Protein AF-A0A3S3TVR8-F1 (afdb_monomer_lite)

Organism: NCBI:txid2502784

Foldseek 3Di:
DPVVVVVVVVVVVVVVVVVVVVVVVVVVVVVVVVVVVVVVVVVVVDDDDPVRVVVVVVVVVVVVVVVVVVVVVVVVVVVVVVVVVVVVVVVVVVVVVVVVVVVVVVVVVVVVVVVVVVVVVVLVVLLVVLQVLLVVLCVQLVVCVVVVNLQSNLLSLLSSLLSLLSNLVSCVVVVNNVVSVVSVVVNLVSLVVNLVSAAADEYELVCVVVSVVSLVSSCVVVDPSSVVSVVSVVVRYDYDHDDPD

Sequence (245 aa):
MKLRFYPFILTAILAVINIFLLYRVINFDAKYEVLNSTLHKVLINKKLSPSEIEIQKIKEESYIRQQERDTTLILTVFALFAGFTAFLTFRSFSSKVEEHTAIIDKKYADHEAKNDEQHRRLSKLENDLNYEMYRLKEIEAEKAYIEERLEGYIFYSIYANYHIYTCVQYNKEQGNSKNAKNLVDSIKINLKLMNTKIDKVEINESYRNVIISQINGINEIGDHEIFQTFSEIYSKLEFKSEIQV

pLDDT: mean 81.91, std 15.52, range [36.75, 97.69]

Secondary structure (DSSP, 8-state):
--TTHHHHHHHHHHHHHHHHHHHHHHHHHHHHHHHHHHHHHHHTT-PPPHHHHHHHHHHHHHHHHHHHHHHHHHHHHHHHHHHHHHHHHHHHHHHHHHHHHHHHHHHHHHHHHHHHHHHHHHHHHHHHHHHHHHHHHHHHHHHHHHTT-HHHHHHHHHHHHHHHHHHHHHHHHTT-HHHHHHHHHHHHHHHHHHHHH-SSEEEEGGGHHHHHHHHHHHHTT--HHHHHHHHHHHHTEEEE-----

Structure (mmCIF, N/CA/C/O backbone):
data_AF-A0A3S3TVR8-F1
#
_entry.id   AF-A0A3S3TVR8-F1
#
loop_
_atom_site.group_PDB
_atom_site.id
_atom_site.type_symbol
_atom_site.label_atom_id
_atom_site.label_alt_id
_atom_site.label_comp_id
_atom_site.label_asym_id
_atom_site.label_entity_id
_atom_site.label_seq_id
_atom_site.pdbx_PDB_ins_code
_atom_site.Cartn_x
_atom_site.Cartn_y
_atom_site.Cartn_z
_atom_site.occupancy
_atom_site.B_iso_or_equiv
_atom_site.auth_seq_id
_atom_site.auth_comp_id
_atom_site.auth_asym_id
_atom_site.auth_atom_id
_atom_site.pdbx_PDB_model_num
ATOM 1 N N . MET A 1 1 ? 40.915 11.523 -27.716 1.00 45.44 1 MET A N 1
ATOM 2 C CA . MET A 1 1 ? 41.213 10.884 -29.022 1.00 45.44 1 MET A CA 1
ATOM 3 C C . MET A 1 1 ? 40.496 11.527 -30.231 1.00 45.44 1 MET A C 1
ATOM 5 O O . MET A 1 1 ? 40.636 11.018 -31.330 1.00 45.44 1 MET A O 1
ATOM 9 N N . LYS A 1 2 ? 39.778 12.660 -30.084 1.00 45.03 2 LYS A N 1
ATOM 10 C CA . LYS A 1 2 ? 39.030 13.311 -31.187 1.00 45.03 2 LYS A CA 1
ATOM 11 C C . LYS A 1 2 ? 39.826 14.379 -31.970 1.00 45.03 2 LYS A C 1
ATOM 13 O O . LYS A 1 2 ? 39.537 14.602 -33.137 1.00 45.03 2 LYS A O 1
ATOM 18 N N . LEU A 1 3 ? 40.875 14.976 -31.387 1.00 43.84 3 LEU A N 1
ATOM 19 C CA . LEU A 1 3 ? 41.683 16.016 -32.059 1.00 43.84 3 LEU A CA 1
ATOM 20 C C . LEU A 1 3 ? 42.760 15.493 -33.029 1.00 43.84 3 LEU A C 1
ATOM 22 O O . LEU A 1 3 ? 43.257 16.261 -33.842 1.00 43.84 3 LEU A O 1
ATOM 26 N N . ARG A 1 4 ? 43.132 14.207 -32.974 1.00 48.72 4 ARG A N 1
ATOM 27 C CA . ARG A 1 4 ? 44.206 13.645 -33.823 1.00 48.72 4 ARG A CA 1
ATOM 28 C C . ARG A 1 4 ? 43.720 13.112 -35.179 1.00 48.72 4 ARG A C 1
ATOM 30 O O . ARG A 1 4 ? 44.542 12.812 -36.033 1.00 48.72 4 ARG A O 1
ATOM 37 N N . PHE A 1 5 ? 42.405 13.014 -35.385 1.00 53.53 5 PHE A N 1
ATOM 38 C CA . PHE A 1 5 ? 41.818 12.468 -36.616 1.00 53.53 5 PHE A CA 1
ATOM 39 C C . PHE A 1 5 ? 41.752 13.503 -37.751 1.00 53.53 5 PHE A C 1
ATOM 41 O O . PHE A 1 5 ? 42.042 13.185 -38.900 1.00 53.53 5 PHE A O 1
ATOM 48 N N . TYR A 1 6 ? 41.452 14.760 -37.419 1.00 55.38 6 TYR A N 1
ATOM 49 C CA . TYR A 1 6 ? 41.432 15.874 -38.370 1.00 55.38 6 TYR A CA 1
ATOM 50 C C . TYR A 1 6 ? 42.772 16.131 -39.076 1.00 55.38 6 TYR A C 1
ATOM 52 O O . TYR A 1 6 ? 42.755 16.232 -40.303 1.00 55.38 6 TYR A O 1
ATOM 60 N N . PRO A 1 7 ? 43.929 16.193 -38.381 1.00 57.16 7 PRO A N 1
ATOM 61 C CA . PRO A 1 7 ? 45.201 16.384 -39.065 1.00 57.16 7 PRO A CA 1
ATOM 62 C C . PRO A 1 7 ? 45.529 15.205 -39.982 1.00 57.16 7 PRO A C 1
ATOM 64 O O . PRO A 1 7 ? 46.004 15.440 -41.078 1.00 57.16 7 PRO A O 1
ATOM 67 N N . PHE A 1 8 ? 45.191 13.964 -39.613 1.00 59.97 8 PHE A N 1
ATOM 68 C CA . PHE A 1 8 ? 45.457 12.796 -40.460 1.00 59.97 8 PHE A CA 1
ATOM 69 C C . PHE A 1 8 ? 44.645 12.817 -41.765 1.00 59.97 8 PHE A C 1
ATOM 71 O O . PHE A 1 8 ? 45.189 12.572 -42.840 1.00 59.97 8 PHE A O 1
ATOM 78 N N . ILE A 1 9 ? 43.357 13.177 -41.685 1.00 66.00 9 ILE A N 1
ATOM 79 C CA . ILE A 1 9 ? 42.504 13.354 -42.870 1.00 66.00 9 ILE A CA 1
ATOM 80 C C . ILE A 1 9 ? 43.021 14.514 -43.732 1.00 66.00 9 ILE A C 1
ATOM 82 O O . ILE A 1 9 ? 43.116 14.375 -44.948 1.00 66.00 9 ILE A O 1
ATOM 86 N N . LEU A 1 10 ? 43.417 15.632 -43.118 1.00 67.06 10 LEU A N 1
ATOM 87 C CA . LEU A 1 10 ? 43.973 16.779 -43.836 1.00 67.06 10 LEU A CA 1
ATOM 88 C C . LEU A 1 10 ? 45.300 16.435 -44.532 1.00 67.06 10 LEU A C 1
ATOM 90 O O . LEU A 1 10 ? 45.497 16.805 -45.685 1.00 67.06 10 LEU A O 1
ATOM 94 N N . THR A 1 11 ? 46.190 15.686 -43.874 1.00 69.62 11 THR A N 1
ATOM 95 C CA . THR A 1 11 ? 47.454 15.221 -44.464 1.00 69.62 11 THR A CA 1
ATOM 96 C C . THR A 1 11 ? 47.206 14.264 -45.627 1.00 69.62 11 THR A C 1
ATOM 98 O O . THR A 1 11 ? 47.865 14.386 -46.657 1.00 69.62 11 THR A O 1
ATOM 101 N N . ALA A 1 12 ? 46.226 13.363 -45.515 1.00 70.75 12 ALA A N 1
ATOM 102 C CA . ALA A 1 12 ? 45.840 12.478 -46.612 1.00 70.75 12 ALA A CA 1
ATOM 103 C C . ALA A 1 12 ? 45.272 13.260 -47.811 1.00 70.75 12 ALA A C 1
ATOM 105 O O . ALA A 1 12 ? 45.666 13.005 -48.947 1.00 70.75 12 ALA A O 1
ATOM 106 N N . ILE A 1 13 ? 44.419 14.264 -47.565 1.00 70.06 13 ILE A N 1
ATOM 107 C CA . ILE A 1 13 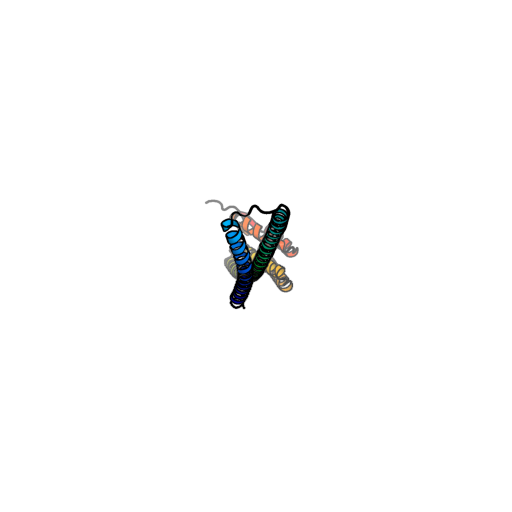? 43.893 15.156 -48.612 1.00 70.06 13 ILE A CA 1
ATOM 108 C C . ILE A 1 13 ? 45.038 15.908 -49.303 1.00 70.06 13 ILE A C 1
ATOM 110 O O . ILE A 1 13 ? 45.115 15.922 -50.530 1.00 70.06 13 ILE A O 1
ATOM 114 N N . LEU A 1 14 ? 45.964 16.486 -48.534 1.00 70.62 14 LEU A N 1
ATOM 115 C CA . LEU A 1 14 ? 47.119 17.202 -49.082 1.00 70.62 14 LEU A CA 1
ATOM 116 C C . LEU A 1 14 ? 48.048 16.280 -49.881 1.00 70.62 14 LEU A C 1
ATOM 118 O O . LEU A 1 14 ? 48.570 16.698 -50.912 1.00 70.62 14 LEU A O 1
ATOM 122 N N . ALA A 1 15 ? 48.241 15.030 -49.456 1.00 72.00 15 ALA A N 1
ATOM 123 C CA . ALA A 1 15 ? 49.040 14.055 -50.196 1.00 72.00 15 ALA A CA 1
ATOM 124 C C . ALA A 1 15 ? 48.400 13.705 -51.550 1.00 72.00 15 ALA A C 1
ATOM 126 O O . ALA A 1 15 ? 49.086 13.711 -52.570 1.00 72.00 15 ALA A O 1
ATOM 127 N N . VAL A 1 16 ? 47.082 13.481 -51.586 1.00 72.81 16 VAL A N 1
ATOM 128 C CA . VAL A 1 16 ? 46.346 13.193 -52.830 1.00 72.81 16 VAL A CA 1
ATOM 129 C C . VAL A 1 16 ? 46.363 14.396 -53.778 1.00 72.81 16 VAL A C 1
ATOM 131 O O . VAL A 1 16 ? 46.611 14.223 -54.971 1.00 72.81 16 VAL A O 1
ATOM 134 N N . ILE A 1 17 ? 46.183 15.618 -53.261 1.00 71.75 17 ILE A N 1
ATOM 135 C CA . ILE A 1 17 ? 46.291 16.849 -54.061 1.00 71.75 17 ILE A CA 1
ATOM 136 C C . ILE A 1 17 ? 47.702 16.998 -54.643 1.00 71.75 17 ILE A C 1
ATOM 138 O O . ILE A 1 17 ? 47.840 17.304 -55.824 1.00 71.75 17 ILE A O 1
ATOM 142 N N . ASN A 1 18 ? 48.752 16.745 -53.857 1.00 67.12 18 ASN A N 1
ATOM 143 C CA . ASN A 1 18 ? 50.132 16.842 -54.339 1.00 67.12 18 ASN A CA 1
ATOM 144 C C . ASN A 1 18 ? 50.457 15.794 -55.411 1.00 67.12 18 ASN A C 1
ATOM 146 O O . ASN A 1 18 ? 51.067 16.136 -56.421 1.00 67.12 18 ASN A O 1
ATOM 150 N N . ILE A 1 19 ? 50.010 14.545 -55.239 1.00 73.06 19 ILE A N 1
ATOM 151 C CA . ILE A 1 19 ? 50.163 13.493 -56.258 1.00 73.06 19 ILE A CA 1
ATOM 152 C C . ILE A 1 19 ? 49.427 13.889 -57.547 1.00 73.06 19 ILE A C 1
ATOM 154 O O . ILE A 1 19 ? 49.975 13.746 -58.641 1.00 73.06 19 ILE A O 1
ATOM 158 N N . PHE A 1 20 ? 48.219 14.447 -57.429 1.00 69.69 20 PHE A N 1
ATOM 159 C CA . PHE A 1 20 ? 47.447 14.934 -58.572 1.00 69.69 20 PHE A CA 1
ATOM 160 C C . PHE A 1 20 ? 48.138 16.101 -59.297 1.00 69.69 20 PHE A C 1
ATOM 162 O O . PHE A 1 20 ? 48.213 16.108 -60.526 1.00 69.69 20 PHE A O 1
ATOM 169 N N . LEU A 1 21 ? 48.682 17.071 -58.556 1.00 63.88 21 LEU A N 1
ATOM 170 C CA . LEU A 1 21 ? 49.424 18.198 -59.127 1.00 63.88 21 LEU A CA 1
ATOM 171 C C . LEU A 1 21 ? 50.705 17.735 -59.836 1.00 63.88 21 LEU A C 1
ATOM 173 O O . LEU A 1 21 ? 50.944 18.163 -60.963 1.00 63.88 21 LEU A O 1
ATOM 177 N N . LEU A 1 22 ? 51.474 16.819 -59.237 1.00 65.50 22 LEU A N 1
ATOM 178 C CA . LEU A 1 22 ? 52.661 16.212 -59.858 1.00 65.50 22 LEU A CA 1
ATOM 179 C C . LEU A 1 22 ? 52.316 15.495 -61.169 1.00 65.50 22 LEU A C 1
ATOM 181 O O . LEU A 1 22 ? 52.968 15.726 -62.186 1.00 65.50 22 LEU A O 1
ATOM 185 N N . TYR A 1 23 ? 51.252 14.687 -61.176 1.00 67.75 23 TYR A N 1
ATOM 186 C CA . TYR A 1 23 ? 50.778 14.015 -62.388 1.00 67.75 23 TYR A CA 1
ATOM 187 C C . TYR A 1 23 ? 50.356 15.011 -63.480 1.00 67.75 23 TYR A C 1
ATOM 189 O O . TYR A 1 23 ? 50.636 14.810 -64.665 1.00 67.75 23 TYR A O 1
ATOM 197 N N . ARG A 1 24 ? 49.709 16.118 -63.092 1.00 62.19 24 ARG A N 1
ATOM 198 C CA . ARG A 1 24 ? 49.280 17.164 -64.026 1.00 62.19 24 ARG A CA 1
ATOM 199 C C . ARG A 1 24 ? 50.463 17.909 -64.638 1.00 62.19 24 ARG A C 1
ATOM 201 O O . ARG A 1 24 ? 50.417 18.162 -65.836 1.00 62.19 24 ARG A O 1
ATOM 208 N N . VAL A 1 25 ? 51.490 18.235 -63.849 1.00 61.84 25 VAL A N 1
ATOM 209 C CA . VAL A 1 25 ? 52.704 18.929 -64.316 1.00 61.84 25 VAL A CA 1
ATOM 210 C C . VAL A 1 25 ? 53.462 18.072 -65.330 1.00 61.84 25 VAL A C 1
ATOM 212 O O . VAL A 1 25 ? 53.712 18.542 -66.435 1.00 61.84 25 VAL A O 1
ATOM 215 N N . ILE A 1 26 ? 53.701 16.790 -65.025 1.00 62.28 26 ILE A N 1
ATOM 216 C CA . ILE A 1 26 ? 54.399 15.860 -65.935 1.00 62.28 26 ILE A CA 1
ATOM 217 C C . ILE A 1 26 ? 53.666 15.737 -67.285 1.00 62.28 26 ILE A C 1
ATOM 219 O O . ILE A 1 26 ? 54.286 15.727 -68.345 1.00 62.28 26 ILE A O 1
ATOM 223 N N . ASN A 1 27 ? 52.331 15.694 -67.272 1.00 58.69 27 ASN A N 1
ATOM 224 C CA . ASN A 1 27 ? 51.536 15.651 -68.503 1.00 58.69 27 ASN A CA 1
ATOM 225 C C . ASN A 1 27 ? 51.420 17.009 -69.218 1.00 58.69 27 ASN A C 1
ATOM 227 O O . ASN A 1 27 ? 51.072 17.041 -70.401 1.00 58.69 27 ASN A O 1
ATOM 231 N N . PHE A 1 28 ? 51.654 18.130 -68.529 1.00 56.34 28 PHE A N 1
ATOM 232 C CA . PHE A 1 28 ? 51.593 19.462 -69.131 1.00 56.34 28 PHE A CA 1
ATOM 233 C C . PHE A 1 28 ? 52.810 19.721 -70.018 1.00 56.34 28 PHE A C 1
ATOM 235 O O . PHE A 1 28 ? 52.636 20.228 -71.123 1.00 56.34 28 PHE A O 1
ATOM 242 N N . ASP A 1 29 ? 53.998 19.286 -69.593 1.00 56.34 29 ASP A N 1
ATOM 243 C CA . ASP A 1 29 ? 55.224 19.375 -70.395 1.00 56.34 29 ASP A CA 1
ATOM 244 C C . ASP A 1 29 ? 55.091 18.577 -71.701 1.00 56.34 29 ASP A C 1
ATOM 246 O O . ASP A 1 29 ? 55.346 19.099 -72.788 1.00 56.34 29 ASP A O 1
ATOM 250 N N . ALA A 1 30 ? 54.539 17.361 -71.624 1.00 59.53 30 ALA A N 1
ATOM 251 C CA . ALA A 1 30 ? 54.244 16.547 -72.804 1.00 59.53 30 ALA A CA 1
ATOM 252 C C . ALA A 1 30 ? 53.219 17.213 -73.747 1.00 59.53 30 ALA A C 1
ATOM 254 O O . ALA A 1 30 ? 53.342 17.141 -74.971 1.00 59.53 30 ALA A O 1
ATOM 255 N N . LYS A 1 31 ? 52.199 17.895 -73.203 1.00 57.28 31 LYS A N 1
ATOM 256 C CA . LYS A 1 31 ? 51.226 18.657 -74.007 1.00 57.28 31 LYS A CA 1
ATOM 257 C C . LYS A 1 31 ? 51.847 19.907 -74.631 1.00 57.28 31 LYS A C 1
ATOM 259 O O . LYS A 1 31 ? 51.491 20.245 -75.760 1.00 57.28 31 LYS A O 1
ATOM 264 N N . TYR A 1 32 ? 52.768 20.568 -73.934 1.00 58.53 32 TYR A N 1
ATOM 265 C CA . TYR A 1 32 ? 53.464 21.753 -74.425 1.00 58.53 32 TYR A CA 1
ATOM 266 C C . TYR A 1 32 ? 54.386 21.413 -75.602 1.00 58.53 32 TYR A C 1
ATOM 268 O O . TYR A 1 32 ? 54.340 22.100 -76.619 1.00 58.53 32 TYR A O 1
ATOM 276 N N . GLU A 1 33 ? 55.138 20.310 -75.537 1.00 61.66 33 GLU A N 1
ATOM 277 C CA . GLU A 1 33 ? 55.944 19.827 -76.670 1.00 61.66 33 GLU A CA 1
ATOM 278 C C . GLU A 1 33 ? 55.089 19.504 -77.905 1.00 61.66 33 GLU A C 1
ATOM 280 O O . GLU A 1 33 ? 55.416 19.904 -79.028 1.00 61.66 33 GLU A O 1
ATOM 285 N N . VAL A 1 34 ? 53.948 18.832 -77.709 1.00 60.75 34 VAL A N 1
ATOM 286 C CA . VAL A 1 34 ? 53.016 18.508 -78.800 1.00 60.75 34 VAL A CA 1
ATOM 287 C C . VAL A 1 34 ? 52.430 19.778 -79.418 1.00 60.75 34 VAL A C 1
ATOM 289 O O . VAL A 1 34 ? 52.402 19.895 -80.650 1.00 60.75 34 VAL A O 1
ATOM 292 N N . LEU A 1 35 ? 52.017 20.745 -78.592 1.00 54.16 35 LEU A N 1
ATOM 293 C CA . LEU A 1 35 ? 51.474 22.023 -79.046 1.00 54.16 35 LEU A CA 1
ATOM 294 C C . LEU A 1 35 ? 52.529 22.837 -79.801 1.00 54.16 35 LEU A C 1
ATOM 296 O O . LEU A 1 35 ? 52.230 23.358 -80.871 1.00 54.16 35 LEU A O 1
ATOM 300 N N . ASN A 1 36 ? 53.769 22.876 -79.309 1.00 60.53 36 ASN A N 1
ATOM 301 C CA . ASN A 1 36 ? 54.868 23.590 -79.953 1.00 60.53 36 ASN A CA 1
ATOM 302 C C . ASN A 1 36 ? 55.206 22.970 -81.322 1.00 60.53 36 ASN A C 1
ATOM 304 O O . ASN A 1 36 ? 55.350 23.686 -82.311 1.00 60.53 36 ASN A O 1
ATOM 308 N N . SER A 1 37 ? 55.204 21.633 -81.435 1.00 56.19 37 SER A N 1
ATOM 309 C CA . SER A 1 37 ? 55.377 20.959 -82.734 1.00 56.19 37 SER A CA 1
ATOM 310 C C . SER A 1 37 ? 54.209 21.213 -83.700 1.00 56.19 37 SER A C 1
ATOM 312 O O . SER A 1 37 ? 54.408 21.308 -84.912 1.00 56.19 37 SER A O 1
ATOM 314 N N . THR A 1 38 ? 52.987 21.357 -83.176 1.00 57.50 38 THR A N 1
ATOM 315 C CA . THR A 1 38 ? 51.777 21.609 -83.973 1.00 57.50 38 THR A CA 1
ATOM 316 C C . THR A 1 38 ? 51.735 23.055 -84.460 1.00 57.50 38 THR A C 1
ATOM 318 O O . THR A 1 38 ? 51.478 23.292 -85.638 1.00 57.50 38 THR A O 1
ATOM 321 N N . LEU A 1 39 ? 52.086 24.016 -83.601 1.00 57.25 39 LEU A N 1
ATOM 322 C CA . LEU A 1 39 ? 52.247 25.426 -83.955 1.00 57.25 39 LEU A CA 1
ATOM 323 C C . LEU A 1 39 ? 53.302 25.589 -85.059 1.00 57.25 39 LEU A C 1
ATOM 325 O O . LEU A 1 39 ? 53.076 26.301 -86.036 1.00 57.25 39 LEU A O 1
ATOM 329 N N . HIS A 1 40 ? 54.412 24.850 -84.957 1.00 56.75 40 HIS A N 1
ATOM 330 C CA . HIS A 1 40 ? 55.466 24.859 -85.966 1.00 56.75 40 HIS A CA 1
ATOM 331 C C . HIS A 1 40 ? 54.991 24.305 -87.322 1.00 56.75 40 HIS A C 1
ATOM 333 O O . HIS A 1 40 ? 55.378 24.828 -88.363 1.00 56.75 40 HIS A O 1
ATOM 339 N N . LYS A 1 41 ? 54.104 23.299 -87.329 1.00 56.03 41 LYS A N 1
ATOM 340 C CA . LYS A 1 41 ? 53.490 22.745 -88.552 1.00 56.03 41 LYS A CA 1
ATOM 341 C C . LYS A 1 41 ? 52.440 23.670 -89.175 1.00 56.03 41 LYS A C 1
ATOM 343 O O . LYS A 1 41 ? 52.380 23.762 -90.400 1.00 56.03 41 LYS A O 1
ATOM 348 N N . VAL A 1 42 ? 51.652 24.371 -88.355 1.00 56.34 42 VAL A N 1
ATOM 349 C CA . VAL A 1 42 ? 50.661 25.363 -88.814 1.00 56.34 42 VAL A CA 1
ATOM 350 C C . VAL A 1 42 ? 51.355 26.582 -89.430 1.00 56.34 42 VAL A C 1
ATOM 352 O O . VAL A 1 42 ? 50.961 27.023 -90.506 1.00 56.34 42 VAL A O 1
ATOM 355 N N . LEU A 1 43 ? 52.447 27.062 -88.822 1.00 54.31 43 LEU A N 1
ATOM 356 C CA . LEU A 1 43 ? 53.267 28.165 -89.347 1.00 54.31 43 LEU A CA 1
ATOM 357 C C . LEU A 1 43 ? 53.881 27.878 -90.730 1.00 54.31 43 LEU A C 1
ATOM 359 O O . LEU A 1 43 ? 54.169 28.811 -91.472 1.00 54.31 43 LEU A O 1
ATOM 363 N N . ILE A 1 44 ? 54.063 26.604 -91.096 1.00 55.34 44 ILE A N 1
ATOM 364 C CA . ILE A 1 44 ? 54.678 26.183 -92.369 1.00 55.34 44 ILE A CA 1
ATOM 365 C C . ILE A 1 44 ? 53.612 25.891 -93.455 1.00 55.34 44 ILE A C 1
ATOM 367 O O . ILE A 1 44 ? 53.949 25.566 -94.590 1.00 55.34 44 ILE A O 1
ATOM 371 N N . ASN A 1 45 ? 52.315 26.035 -93.141 1.00 49.94 45 ASN A N 1
ATOM 372 C CA . ASN A 1 45 ? 51.174 25.805 -94.043 1.00 49.94 45 ASN A CA 1
ATOM 373 C C . ASN A 1 45 ? 51.273 24.493 -94.855 1.00 49.94 45 ASN A C 1
ATOM 375 O O . ASN A 1 45 ? 50.934 24.418 -96.039 1.00 49.94 45 ASN A O 1
ATOM 379 N N . LYS A 1 46 ? 51.790 23.438 -94.217 1.00 55.16 46 LYS A N 1
ATOM 380 C CA . LYS A 1 46 ? 51.994 22.135 -94.848 1.00 55.16 46 LYS A CA 1
ATOM 381 C C . LYS A 1 46 ? 50.677 21.359 -94.805 1.00 55.16 46 LYS A C 1
ATOM 383 O O . LYS A 1 46 ? 50.220 20.989 -93.725 1.00 55.16 46 LYS A O 1
ATOM 388 N N . LYS A 1 47 ? 50.063 21.096 -95.967 1.00 57.59 47 LYS A N 1
ATOM 389 C CA . LYS A 1 47 ? 48.940 20.147 -96.058 1.00 57.59 47 LYS A CA 1
ATOM 390 C C . LYS A 1 47 ? 49.422 18.785 -95.559 1.00 57.59 47 LYS A C 1
ATOM 392 O O . LYS A 1 47 ? 50.361 18.224 -96.120 1.00 57.59 47 LYS A O 1
ATOM 397 N N . LEU A 1 48 ? 48.789 18.299 -94.495 1.00 60.53 48 LEU A N 1
ATOM 398 C CA . LEU A 1 48 ? 49.078 16.995 -93.910 1.00 60.53 48 LEU A CA 1
ATOM 399 C C . LEU A 1 48 ? 48.753 15.905 -94.932 1.00 60.53 48 LEU A C 1
ATOM 401 O O . LEU A 1 48 ? 47.710 15.940 -95.590 1.00 60.53 48 LEU A O 1
ATOM 405 N N . SER A 1 49 ? 49.659 14.948 -95.072 1.00 63.22 49 SER A N 1
ATOM 406 C CA . SER A 1 49 ? 49.403 13.741 -95.850 1.00 63.22 49 SER A CA 1
ATOM 407 C C . SER A 1 49 ? 48.321 12.884 -95.166 1.00 63.22 49 SER A C 1
ATOM 409 O O . SER A 1 49 ? 48.142 12.975 -93.948 1.00 63.22 49 SER A O 1
ATOM 411 N N . PRO A 1 50 ? 47.589 12.030 -95.904 1.00 64.75 50 PRO A N 1
ATOM 412 C CA . PRO A 1 50 ? 46.549 11.172 -95.327 1.00 64.75 50 PRO A CA 1
ATOM 413 C C . PRO A 1 50 ? 47.019 10.320 -94.134 1.00 64.75 50 PRO A C 1
ATOM 415 O O . PRO A 1 50 ? 46.271 10.154 -93.174 1.00 64.75 50 PRO A O 1
ATOM 418 N N . SER A 1 51 ? 48.275 9.861 -94.143 1.00 67.19 51 SER A N 1
ATOM 419 C CA . SER A 1 51 ? 48.879 9.109 -93.034 1.00 67.19 51 SER A CA 1
ATOM 420 C C . SER A 1 51 ? 49.131 9.967 -91.788 1.00 67.19 51 SER A C 1
ATOM 422 O O . SER A 1 51 ? 49.010 9.484 -90.666 1.00 67.19 51 SER A O 1
ATOM 424 N N . GLU A 1 52 ? 49.433 11.258 -91.942 1.00 67.50 52 GLU A N 1
ATOM 425 C CA . GLU A 1 52 ? 49.587 12.180 -90.809 1.00 67.50 52 GLU A CA 1
ATOM 426 C C . GLU A 1 52 ? 48.239 12.531 -90.162 1.00 67.50 52 GLU A C 1
ATOM 428 O O . GLU A 1 52 ? 48.177 12.701 -88.943 1.00 67.50 52 GLU A O 1
ATOM 433 N N . ILE A 1 53 ? 47.162 12.588 -90.955 1.00 69.19 53 ILE A N 1
ATOM 434 C CA . ILE A 1 53 ? 45.785 12.767 -90.464 1.00 69.19 53 ILE A CA 1
ATOM 435 C C . ILE A 1 53 ? 45.348 11.540 -89.654 1.00 69.19 53 ILE A C 1
ATOM 437 O O . ILE A 1 53 ? 44.737 11.676 -88.596 1.00 69.19 53 ILE A O 1
ATOM 441 N N . GLU A 1 54 ? 45.689 10.338 -90.116 1.00 68.56 54 GLU A N 1
ATOM 442 C CA . GLU A 1 54 ? 45.398 9.089 -89.407 1.00 68.56 54 GLU A CA 1
ATOM 443 C C . GLU A 1 54 ? 46.155 8.996 -88.071 1.00 68.56 54 GLU A C 1
ATOM 445 O O . GLU A 1 54 ? 45.558 8.695 -87.037 1.00 68.56 54 GLU A O 1
ATOM 450 N N . ILE A 1 55 ? 47.437 9.377 -88.044 1.00 73.56 55 ILE A N 1
ATOM 451 C CA . ILE A 1 55 ? 48.227 9.456 -86.804 1.00 73.56 55 ILE A CA 1
ATOM 452 C C . ILE A 1 55 ? 47.648 10.495 -85.831 1.00 73.56 55 ILE A C 1
ATOM 454 O O . ILE A 1 55 ? 47.644 10.263 -84.620 1.00 73.56 55 ILE A O 1
ATOM 458 N N . GLN A 1 56 ? 47.163 11.640 -86.323 1.00 68.75 56 GLN A N 1
ATOM 459 C CA . GLN A 1 56 ? 46.497 12.632 -85.473 1.00 68.75 56 GLN A CA 1
ATOM 460 C C . GLN A 1 56 ? 45.199 12.094 -84.872 1.00 68.75 56 GLN A C 1
ATOM 462 O O . GLN A 1 56 ? 45.013 12.240 -83.667 1.00 68.75 56 GLN A O 1
ATOM 467 N N . LYS A 1 57 ? 44.364 11.400 -85.653 1.00 67.75 57 LYS A N 1
ATOM 468 C CA . LYS A 1 57 ? 43.142 10.759 -85.140 1.00 67.75 57 LYS A CA 1
ATOM 469 C C . LYS A 1 57 ? 43.442 9.733 -84.047 1.00 67.75 57 LYS A C 1
ATOM 471 O O . LYS A 1 57 ? 42.805 9.760 -83.001 1.00 67.75 57 LYS A O 1
ATOM 476 N N . ILE A 1 58 ? 44.464 8.894 -84.235 1.00 73.38 58 ILE A N 1
ATOM 477 C CA . ILE A 1 58 ? 44.895 7.919 -83.218 1.00 73.38 58 ILE A CA 1
ATOM 478 C C . ILE A 1 58 ? 45.356 8.629 -81.935 1.00 73.38 58 ILE A C 1
ATOM 480 O O . ILE A 1 58 ? 45.041 8.192 -80.826 1.00 73.38 58 ILE A O 1
ATOM 484 N N . LYS A 1 59 ? 46.084 9.748 -82.061 1.00 70.94 59 LYS A N 1
ATOM 485 C CA . LYS A 1 59 ? 46.501 10.550 -80.903 1.00 70.94 59 LYS A CA 1
ATOM 486 C C . LYS A 1 59 ? 45.308 11.189 -80.196 1.00 70.94 59 LYS A C 1
ATOM 488 O O . LYS A 1 59 ? 45.238 11.109 -78.974 1.00 70.94 59 LYS A O 1
ATOM 493 N N . GLU A 1 60 ? 44.366 11.772 -80.928 1.00 62.81 60 GLU A N 1
ATOM 494 C CA . GLU A 1 60 ? 43.142 12.350 -80.361 1.00 62.81 60 GLU A CA 1
ATOM 495 C C . GLU A 1 60 ? 42.301 11.298 -79.631 1.00 62.81 60 GLU A C 1
ATOM 497 O O . GLU A 1 60 ? 41.935 11.515 -78.477 1.00 62.81 60 GLU A O 1
ATOM 502 N N . GLU A 1 61 ? 42.097 10.120 -80.222 1.00 68.06 61 GLU A N 1
ATOM 503 C CA . GLU A 1 61 ? 41.425 9.000 -79.553 1.00 68.06 61 GLU A CA 1
ATOM 504 C C . GLU A 1 61 ? 42.164 8.557 -78.285 1.00 68.06 61 GLU A C 1
ATOM 506 O O . GLU A 1 61 ? 41.532 8.266 -77.267 1.00 68.06 61 GLU A O 1
ATOM 511 N N . SER A 1 62 ? 43.502 8.546 -78.302 1.00 69.38 62 SER A N 1
ATOM 512 C CA . SER A 1 62 ? 44.292 8.223 -77.109 1.00 69.38 62 SER A CA 1
ATOM 513 C C . SER A 1 62 ? 44.116 9.262 -75.994 1.00 69.38 62 SER A C 1
ATOM 515 O O . SER A 1 62 ? 43.976 8.888 -74.828 1.00 69.38 62 SER A O 1
ATOM 517 N N . TYR A 1 63 ? 44.039 10.553 -76.341 1.00 69.62 63 TYR A N 1
ATOM 518 C CA . TYR A 1 63 ? 43.799 11.628 -75.378 1.00 69.62 63 TYR A CA 1
ATOM 519 C C . TYR A 1 63 ? 42.383 11.582 -74.808 1.00 69.62 63 TYR A C 1
ATOM 521 O O . TYR A 1 63 ? 42.216 11.804 -73.609 1.00 69.62 63 TYR A O 1
ATOM 529 N N . ILE A 1 64 ? 41.381 11.269 -75.634 1.00 68.69 64 ILE A N 1
ATOM 530 C CA . ILE A 1 64 ? 39.990 11.110 -75.196 1.00 68.69 64 ILE A CA 1
ATOM 531 C C . ILE A 1 64 ? 39.888 9.942 -74.209 1.00 68.69 64 ILE A C 1
ATOM 533 O O . ILE A 1 64 ? 39.424 10.137 -73.088 1.00 68.69 64 ILE A O 1
ATOM 537 N N . ARG A 1 65 ? 40.433 8.766 -74.551 1.00 68.44 65 ARG A N 1
ATOM 538 C CA . ARG A 1 65 ? 40.438 7.600 -73.646 1.00 68.44 65 ARG A CA 1
ATOM 539 C C . ARG A 1 65 ? 41.191 7.866 -72.342 1.00 68.44 65 ARG A C 1
ATOM 541 O O . ARG A 1 65 ? 40.794 7.376 -71.286 1.00 68.44 65 ARG A O 1
ATOM 548 N N . GLN A 1 66 ? 42.279 8.637 -72.390 1.00 71.75 66 GLN A N 1
ATOM 549 C CA . GLN A 1 66 ? 43.006 9.027 -71.183 1.00 71.75 66 GLN A CA 1
ATOM 550 C C . GLN A 1 66 ? 42.171 9.969 -70.303 1.00 71.75 66 GLN A C 1
ATOM 552 O O . GLN A 1 66 ? 42.100 9.749 -69.097 1.00 71.75 66 GLN A O 1
ATOM 557 N N . GLN A 1 67 ? 41.499 10.967 -70.888 1.00 68.12 67 GLN A N 1
ATOM 558 C CA . GLN A 1 67 ? 40.606 11.862 -70.146 1.00 68.12 67 GLN A CA 1
ATOM 559 C C . GLN A 1 67 ? 39.434 11.105 -69.517 1.00 68.12 67 GLN A C 1
ATOM 561 O O . GLN A 1 67 ? 39.152 11.309 -68.340 1.00 68.12 67 GLN A O 1
ATOM 566 N N . GLU A 1 68 ? 38.804 10.184 -70.248 1.00 64.44 68 GLU A N 1
ATOM 567 C CA . GLU A 1 68 ? 37.735 9.330 -69.717 1.00 64.44 68 GLU A CA 1
ATOM 568 C C . GLU A 1 68 ? 38.209 8.503 -68.515 1.00 64.44 68 GLU A C 1
ATOM 570 O O . GLU A 1 68 ? 37.528 8.438 -67.485 1.00 64.44 68 GLU A O 1
ATOM 575 N N . ARG A 1 69 ? 39.407 7.908 -68.608 1.00 69.31 69 ARG A N 1
ATOM 576 C CA . ARG A 1 69 ? 40.003 7.129 -67.516 1.00 69.31 69 ARG A CA 1
ATOM 577 C C . ARG A 1 69 ? 40.314 7.997 -66.297 1.00 69.31 69 ARG A C 1
ATOM 579 O O . ARG A 1 69 ? 40.014 7.593 -65.174 1.00 69.31 69 ARG A O 1
ATOM 586 N N . ASP A 1 70 ? 40.873 9.184 -66.509 1.00 66.81 70 ASP A N 1
ATOM 587 C CA . ASP A 1 70 ? 41.236 10.108 -65.433 1.00 66.81 70 ASP A CA 1
ATOM 588 C C . ASP A 1 70 ? 39.984 10.672 -64.740 1.00 66.81 70 ASP A C 1
ATOM 590 O O . ASP A 1 70 ? 39.916 10.698 -63.510 1.00 66.81 70 ASP A O 1
ATOM 594 N N . THR A 1 71 ? 38.944 11.041 -65.495 1.00 66.56 71 THR A N 1
ATOM 595 C CA . THR A 1 71 ? 37.652 11.471 -64.937 1.00 66.56 71 THR A CA 1
ATOM 596 C C . THR A 1 71 ? 36.984 10.349 -64.144 1.00 66.56 71 THR A C 1
ATOM 598 O O . THR A 1 71 ? 36.503 10.590 -63.037 1.00 66.56 71 THR A O 1
ATOM 601 N N . THR A 1 72 ? 37.009 9.113 -64.651 1.00 67.81 72 THR A N 1
ATOM 602 C CA . THR A 1 72 ? 36.462 7.943 -63.943 1.00 67.81 72 THR A CA 1
ATOM 603 C C . THR A 1 72 ? 37.202 7.684 -62.630 1.00 67.81 72 THR A C 1
ATOM 605 O O . THR A 1 72 ? 36.570 7.436 -61.601 1.00 67.81 72 THR A O 1
ATOM 608 N N . LEU A 1 73 ? 38.534 7.791 -62.632 1.00 66.00 73 LEU A N 1
ATOM 609 C CA . LEU A 1 73 ? 39.357 7.639 -61.433 1.00 66.00 73 LEU A CA 1
ATOM 610 C C . LEU A 1 73 ? 39.036 8.720 -60.393 1.00 66.00 73 LEU A C 1
ATOM 612 O O . LEU A 1 73 ? 38.813 8.396 -59.228 1.00 66.00 73 LEU A O 1
ATOM 616 N N . ILE A 1 74 ? 38.958 9.986 -60.816 1.00 66.81 74 ILE A N 1
ATOM 617 C CA . ILE A 1 74 ? 38.604 11.115 -59.946 1.00 66.81 74 ILE A CA 1
ATOM 618 C C . ILE A 1 74 ? 37.231 10.875 -59.312 1.00 66.81 74 ILE A C 1
ATOM 620 O O . ILE A 1 74 ? 37.111 10.901 -58.088 1.00 66.81 74 ILE A O 1
ATOM 624 N N . LEU A 1 75 ? 36.210 10.582 -60.121 1.00 63.41 75 LEU A N 1
ATOM 625 C CA . LEU A 1 75 ? 34.851 10.349 -59.628 1.00 63.41 75 LEU A CA 1
ATOM 626 C C . LEU A 1 75 ? 34.787 9.166 -58.654 1.00 63.41 75 LEU A C 1
ATOM 628 O O . LEU A 1 75 ? 34.138 9.267 -57.615 1.00 63.41 75 LEU A O 1
ATOM 632 N N . THR A 1 76 ? 35.512 8.083 -58.938 1.00 69.06 76 THR A N 1
ATOM 633 C CA . THR A 1 76 ? 35.566 6.900 -58.067 1.00 69.06 76 THR A CA 1
ATOM 634 C C . THR A 1 76 ? 36.221 7.221 -56.721 1.00 69.06 76 THR A C 1
ATOM 636 O O . THR A 1 76 ? 35.686 6.860 -55.674 1.00 69.06 76 THR A O 1
ATOM 639 N N . VAL A 1 77 ? 37.346 7.943 -56.718 1.00 69.31 77 VAL A N 1
ATOM 640 C CA . VAL A 1 77 ? 38.048 8.328 -55.481 1.00 69.31 77 VAL A CA 1
ATOM 641 C C . VAL A 1 77 ? 37.206 9.293 -54.644 1.00 69.31 77 VAL A C 1
ATOM 643 O O . VAL A 1 77 ? 37.088 9.101 -53.433 1.00 69.31 77 VAL A O 1
ATOM 646 N N . PHE A 1 78 ? 36.570 10.290 -55.269 1.00 68.50 78 PHE A N 1
ATOM 647 C CA . PHE A 1 78 ? 35.670 11.207 -54.565 1.00 68.50 78 PHE A CA 1
ATOM 648 C C . PHE A 1 78 ? 34.456 10.481 -53.978 1.00 68.50 78 PHE A C 1
ATOM 650 O O . PHE A 1 78 ? 34.110 10.725 -52.822 1.00 68.50 78 PHE A O 1
ATOM 657 N N . ALA A 1 79 ? 33.843 9.558 -54.725 1.00 66.44 79 ALA A N 1
ATOM 658 C CA . ALA A 1 79 ? 32.713 8.768 -54.243 1.00 66.44 79 ALA A CA 1
ATOM 659 C C . ALA A 1 79 ? 33.100 7.872 -53.054 1.00 66.44 79 ALA A C 1
ATOM 661 O O . ALA A 1 79 ? 32.388 7.847 -52.049 1.00 66.44 79 ALA A O 1
ATOM 662 N N . LEU A 1 80 ? 34.253 7.194 -53.118 1.00 68.50 80 LEU A N 1
ATOM 663 C CA . LEU A 1 80 ? 34.769 6.383 -52.010 1.00 68.50 80 LEU A CA 1
ATOM 664 C C . LEU A 1 80 ? 35.058 7.233 -50.767 1.00 68.50 80 LEU A C 1
ATOM 666 O O . LEU A 1 80 ? 34.703 6.843 -49.654 1.00 68.50 80 LEU A O 1
ATOM 670 N N . PHE A 1 81 ? 35.656 8.414 -50.940 1.00 70.38 81 PHE A N 1
ATOM 671 C CA . PHE A 1 81 ? 35.949 9.318 -49.829 1.00 70.38 81 PHE A CA 1
ATOM 672 C C . PHE A 1 81 ? 34.673 9.896 -49.196 1.00 70.38 81 PHE A C 1
ATOM 674 O O . PHE A 1 81 ? 34.542 9.935 -47.968 1.00 70.38 81 PHE A O 1
ATOM 681 N N . ALA A 1 82 ? 33.698 10.296 -50.014 1.00 68.62 82 ALA A N 1
ATOM 682 C CA . ALA A 1 82 ? 32.394 10.753 -49.542 1.00 68.62 82 ALA A CA 1
ATOM 683 C C . ALA A 1 82 ? 31.646 9.635 -48.793 1.00 68.62 82 ALA A C 1
ATOM 685 O O . ALA A 1 82 ? 31.139 9.860 -47.695 1.00 68.62 82 ALA A O 1
ATOM 686 N N . GLY A 1 83 ? 31.655 8.407 -49.321 1.00 70.88 83 GLY A N 1
ATOM 687 C CA . GLY A 1 83 ? 31.068 7.242 -48.656 1.00 70.88 83 GLY A CA 1
ATOM 688 C C . GLY A 1 83 ? 31.737 6.923 -47.316 1.00 70.88 83 GLY A C 1
ATOM 689 O O . GLY A 1 83 ? 31.056 6.689 -46.318 1.00 70.88 83 GLY A O 1
ATOM 690 N N . PHE A 1 84 ? 33.070 6.980 -47.255 1.00 74.50 84 PHE A N 1
ATOM 691 C CA . PHE A 1 84 ? 33.822 6.721 -46.026 1.00 74.50 84 PHE A CA 1
ATOM 692 C C . PHE A 1 84 ? 33.583 7.787 -44.946 1.00 74.50 84 PHE A C 1
ATOM 694 O O . PHE A 1 84 ? 33.376 7.457 -43.777 1.00 74.50 84 PHE A O 1
ATOM 701 N N . THR A 1 85 ? 33.561 9.070 -45.320 1.00 70.50 85 THR A N 1
ATOM 702 C CA . THR A 1 85 ? 33.271 10.162 -44.374 1.00 70.50 85 THR A CA 1
ATOM 703 C C . THR A 1 85 ? 31.827 10.110 -43.872 1.00 70.50 85 THR A C 1
ATOM 705 O O . THR A 1 85 ? 31.599 10.281 -42.669 1.00 70.50 85 THR A O 1
ATOM 708 N N . ALA A 1 86 ? 30.863 9.786 -44.741 1.00 70.75 86 ALA A N 1
ATOM 709 C CA . ALA A 1 86 ? 29.477 9.541 -44.350 1.00 70.75 86 ALA A CA 1
ATOM 710 C C . ALA A 1 86 ? 29.365 8.366 -43.365 1.00 70.75 86 ALA A C 1
ATOM 712 O O . ALA A 1 86 ? 28.735 8.510 -42.317 1.00 70.75 86 ALA A O 1
ATOM 713 N N . PHE A 1 87 ? 30.044 7.245 -43.634 1.00 76.06 87 PHE A N 1
ATOM 714 C CA . PHE A 1 87 ? 30.060 6.078 -42.747 1.00 76.06 87 PHE A CA 1
ATOM 715 C C . PHE A 1 87 ? 30.618 6.403 -41.353 1.00 76.06 87 PHE A C 1
ATOM 717 O O . PHE A 1 87 ? 29.995 6.067 -40.344 1.00 76.06 87 PHE A O 1
ATOM 724 N N . LEU A 1 88 ? 31.761 7.094 -41.269 1.00 75.00 88 LEU A N 1
ATOM 725 C CA . LEU A 1 88 ? 32.344 7.492 -39.981 1.00 75.00 88 LEU A CA 1
ATOM 726 C C . LEU A 1 88 ? 31.437 8.454 -39.205 1.00 75.00 88 LEU A C 1
ATOM 728 O O . LEU A 1 88 ? 31.286 8.318 -37.989 1.00 75.00 88 LEU A O 1
AT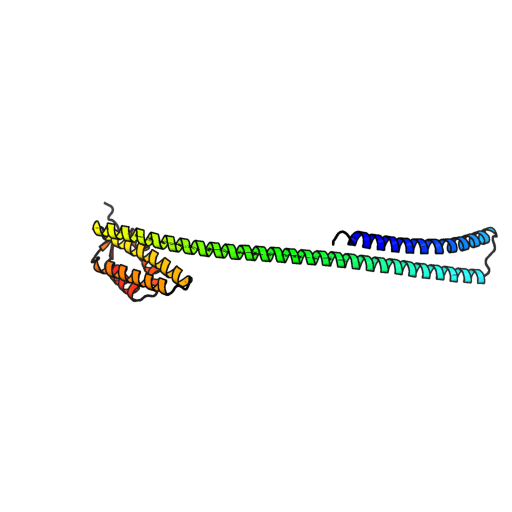OM 732 N N . THR A 1 89 ? 30.819 9.407 -39.905 1.00 75.81 89 THR A N 1
ATOM 733 C CA . THR A 1 89 ? 29.906 10.383 -39.296 1.00 75.81 89 THR A CA 1
ATOM 734 C C . THR A 1 89 ? 28.655 9.694 -38.761 1.00 75.81 89 THR A C 1
ATOM 736 O O . THR A 1 89 ? 28.290 9.905 -37.605 1.00 75.81 89 THR A O 1
ATOM 739 N N . PHE A 1 90 ? 28.048 8.808 -39.557 1.00 79.31 90 PHE A N 1
ATOM 740 C CA . PHE A 1 90 ? 26.878 8.033 -39.155 1.00 79.31 90 PHE A CA 1
ATOM 741 C C . PHE A 1 90 ? 27.187 7.119 -37.966 1.00 79.31 90 PHE A C 1
ATOM 743 O O . PHE A 1 90 ? 26.453 7.119 -36.982 1.00 79.31 90 PHE A O 1
ATOM 750 N N . ARG A 1 91 ? 28.326 6.414 -37.987 1.00 77.19 91 ARG A N 1
ATOM 751 C CA . ARG A 1 91 ? 28.761 5.576 -36.862 1.00 77.19 91 ARG A CA 1
ATOM 752 C C . ARG A 1 91 ? 28.972 6.391 -35.584 1.00 77.19 91 ARG A C 1
ATOM 754 O O . ARG A 1 91 ? 28.559 5.962 -34.509 1.00 77.19 91 ARG A O 1
ATOM 761 N N . SER A 1 92 ? 29.590 7.571 -35.682 1.00 77.75 92 SER A N 1
ATOM 762 C CA . SER A 1 92 ? 29.756 8.454 -34.521 1.00 77.75 92 SER A CA 1
ATOM 763 C C . SER A 1 92 ? 28.427 9.006 -34.010 1.00 77.75 92 SER A C 1
ATOM 765 O O . SER A 1 92 ? 28.322 9.273 -32.813 1.00 77.75 92 SER A O 1
ATOM 767 N N . PHE A 1 93 ? 27.453 9.236 -34.888 1.00 82.88 93 PHE A N 1
ATOM 768 C CA . PHE A 1 93 ? 26.117 9.661 -34.493 1.00 82.88 93 PHE A CA 1
ATOM 769 C C . PHE A 1 93 ? 25.371 8.524 -33.787 1.00 82.88 93 PHE A C 1
ATOM 771 O O . PHE A 1 93 ? 24.914 8.732 -32.668 1.00 82.88 93 PHE A O 1
ATOM 778 N N . SER A 1 94 ? 25.355 7.316 -34.363 1.00 85.56 94 SER A N 1
ATOM 779 C CA . SER A 1 94 ? 24.747 6.119 -33.755 1.00 85.56 94 SER A CA 1
ATOM 780 C C . SER A 1 94 ? 25.286 5.866 -32.349 1.00 85.56 94 SER A C 1
ATOM 782 O O . SER A 1 94 ? 24.517 5.762 -31.402 1.00 85.56 94 SER A O 1
AT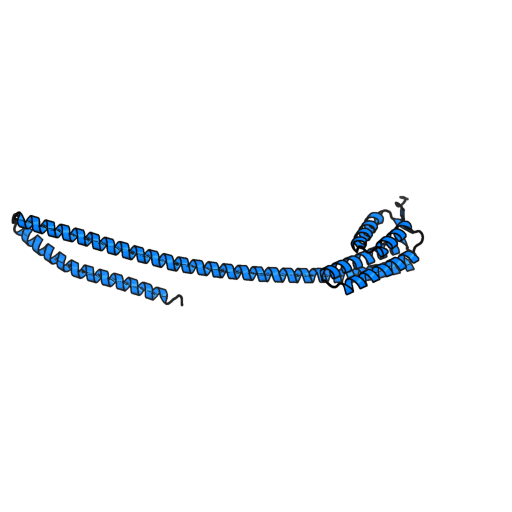OM 784 N N . SER A 1 95 ? 26.612 5.897 -32.182 1.00 85.19 95 SER A N 1
ATOM 785 C CA . SER A 1 95 ? 27.243 5.702 -30.872 1.00 85.19 95 SER A CA 1
ATOM 786 C C . SER A 1 95 ? 26.842 6.768 -29.842 1.00 85.19 95 SER A C 1
ATOM 788 O O . SER A 1 95 ? 26.704 6.447 -28.666 1.00 85.19 95 SER A O 1
ATOM 790 N N . LYS A 1 96 ? 26.634 8.027 -30.256 1.00 88.75 96 LYS A N 1
ATOM 791 C CA . LYS A 1 96 ? 26.138 9.081 -29.353 1.00 88.75 96 LYS A CA 1
ATOM 792 C C . LYS A 1 96 ? 24.675 8.875 -28.977 1.00 88.75 96 LYS A C 1
ATOM 794 O O . LYS A 1 96 ? 24.303 9.170 -27.847 1.00 88.75 96 LYS A O 1
ATOM 799 N N . VAL A 1 97 ? 23.854 8.414 -29.921 1.00 89.38 97 VAL A N 1
ATOM 800 C CA . VAL A 1 97 ? 22.447 8.092 -29.660 1.00 89.38 97 VAL A CA 1
ATOM 801 C C . VAL A 1 97 ? 22.364 6.952 -28.649 1.00 89.38 97 VAL A C 1
ATOM 803 O O . VAL A 1 97 ? 21.697 7.124 -27.639 1.00 89.38 97 VAL A O 1
ATOM 806 N N . GLU A 1 98 ? 23.109 5.864 -28.858 1.00 89.31 98 GLU A N 1
ATOM 807 C CA . GLU A 1 98 ? 23.194 4.729 -27.925 1.00 89.31 98 GLU A CA 1
ATOM 808 C C . GLU A 1 98 ? 23.669 5.151 -26.523 1.00 89.31 98 GLU A C 1
ATOM 810 O O . GLU A 1 98 ? 23.125 4.714 -25.508 1.00 89.31 98 GLU A O 1
ATOM 815 N N . GLU A 1 99 ? 24.662 6.043 -26.443 1.00 91.88 99 GLU A N 1
ATOM 816 C CA . GLU A 1 99 ? 25.121 6.605 -25.168 1.00 91.88 99 GLU A CA 1
ATOM 817 C C . GLU A 1 99 ? 24.010 7.413 -24.478 1.00 91.88 99 GLU A C 1
ATOM 819 O O . GLU A 1 99 ? 23.793 7.280 -23.274 1.00 91.88 99 GLU A O 1
ATOM 824 N N . HIS A 1 100 ? 23.281 8.247 -25.225 1.00 89.81 100 HIS A N 1
ATOM 825 C CA . HIS A 1 100 ? 22.192 9.053 -24.672 1.00 89.81 100 HIS A CA 1
ATOM 826 C C . HIS A 1 100 ? 20.990 8.211 -24.248 1.00 89.81 100 HIS A C 1
ATOM 828 O O . HIS A 1 100 ? 20.430 8.487 -23.188 1.00 89.81 100 HIS A O 1
ATOM 834 N N . THR A 1 101 ? 20.620 7.179 -25.008 1.00 91.19 101 THR A N 1
ATOM 835 C CA . THR A 1 101 ? 19.558 6.248 -24.605 1.00 91.19 101 THR A CA 1
ATOM 836 C C . THR A 1 101 ? 19.939 5.536 -23.314 1.00 91.19 101 THR A C 1
ATOM 838 O O . THR A 1 101 ? 19.164 5.574 -22.368 1.00 91.19 101 THR A O 1
ATOM 841 N N . ALA A 1 102 ? 21.175 5.038 -23.193 1.00 91.94 102 ALA A N 1
ATOM 842 C CA . ALA A 1 102 ? 21.638 4.399 -21.960 1.00 91.94 102 ALA A CA 1
ATOM 843 C C . ALA A 1 102 ? 21.610 5.348 -20.742 1.00 91.94 102 ALA A C 1
ATOM 845 O O . ALA A 1 102 ? 21.283 4.935 -19.629 1.00 91.94 102 ALA A O 1
ATOM 846 N N . ILE A 1 103 ? 21.932 6.634 -20.934 1.00 92.44 103 ILE A N 1
ATOM 847 C CA . ILE A 1 103 ? 21.829 7.649 -19.872 1.00 92.44 103 ILE A CA 1
ATOM 848 C C . ILE A 1 103 ? 20.367 7.892 -19.479 1.00 92.44 103 ILE A C 1
ATOM 850 O O . ILE A 1 103 ? 20.079 8.047 -18.291 1.00 92.44 103 ILE A O 1
ATOM 854 N N . ILE A 1 104 ? 19.458 7.964 -20.454 1.00 91.88 104 ILE A N 1
ATOM 855 C CA . ILE A 1 104 ? 18.024 8.157 -20.207 1.00 91.88 104 ILE A CA 1
ATOM 856 C C . ILE A 1 104 ? 17.452 6.951 -19.464 1.00 91.88 104 ILE A C 1
ATOM 858 O O . ILE A 1 104 ? 16.817 7.148 -18.432 1.00 91.88 104 ILE A O 1
ATOM 862 N N . ASP A 1 105 ? 17.744 5.733 -19.917 1.00 93.06 105 ASP A N 1
ATOM 863 C CA . ASP A 1 105 ? 17.275 4.493 -19.292 1.00 93.06 105 ASP A CA 1
ATOM 864 C C . ASP A 1 105 ? 17.757 4.391 -17.844 1.00 93.06 105 ASP A C 1
ATOM 866 O O . ASP A 1 105 ? 16.980 4.094 -16.936 1.00 93.06 105 ASP A O 1
ATOM 870 N N . LYS A 1 106 ? 19.027 4.737 -17.596 1.00 94.31 106 LYS A N 1
ATOM 871 C CA . LYS A 1 106 ? 19.567 4.791 -16.236 1.00 94.31 106 LYS A CA 1
ATOM 872 C C . LYS A 1 106 ? 18.831 5.813 -15.368 1.00 94.31 106 LYS A C 1
ATOM 874 O O . LYS A 1 106 ? 18.458 5.498 -14.244 1.00 94.31 106 LYS A O 1
ATOM 879 N N . LYS A 1 107 ? 18.609 7.031 -15.875 1.00 92.88 107 LYS A N 1
ATOM 880 C CA . LYS A 1 107 ? 17.865 8.062 -15.132 1.00 92.88 107 LYS A CA 1
ATOM 881 C C . LYS A 1 107 ? 16.436 7.621 -14.842 1.00 92.88 107 LYS A C 1
ATOM 883 O O . LYS A 1 107 ? 15.942 7.888 -13.754 1.00 92.88 107 LYS A O 1
ATOM 888 N N . TYR A 1 108 ? 15.782 6.975 -15.802 1.00 93.06 108 TYR A N 1
ATOM 889 C CA . TYR A 1 108 ? 14.434 6.453 -15.630 1.00 93.06 108 TYR A CA 1
ATOM 890 C C . TYR A 1 108 ? 14.389 5.413 -14.506 1.00 93.06 108 TYR A C 1
ATOM 892 O O . TYR A 1 108 ? 13.606 5.579 -13.576 1.00 93.06 108 TYR A O 1
ATOM 900 N N . ALA A 1 109 ? 15.298 4.434 -14.523 1.00 94.81 109 ALA A N 1
ATOM 901 C CA . ALA A 1 109 ? 15.405 3.429 -13.466 1.00 94.81 109 ALA A CA 1
ATOM 902 C C . ALA A 1 109 ? 15.695 4.049 -12.084 1.00 94.81 109 ALA A C 1
ATOM 904 O O . ALA A 1 109 ? 15.085 3.660 -11.089 1.00 94.81 109 ALA A O 1
ATOM 905 N N . ASP A 1 110 ? 16.576 5.055 -12.011 1.00 95.56 110 ASP A N 1
ATOM 906 C CA . ASP A 1 110 ? 16.858 5.779 -10.762 1.00 95.56 110 ASP A CA 1
ATOM 907 C C . ASP A 1 110 ? 15.605 6.519 -10.240 1.00 95.56 110 ASP A C 1
ATOM 909 O O . ASP A 1 110 ? 15.348 6.557 -9.033 1.00 95.56 110 ASP A O 1
ATOM 913 N N . HIS A 1 111 ? 14.807 7.110 -11.138 1.00 93.88 111 HIS A N 1
ATOM 914 C CA . HIS A 1 111 ? 13.553 7.782 -10.789 1.00 93.88 111 HIS A CA 1
ATOM 915 C C . HIS A 1 111 ? 12.466 6.802 -10.337 1.00 93.88 111 HIS A C 1
ATOM 917 O O . HIS A 1 111 ? 11.786 7.088 -9.353 1.00 93.88 111 HIS A O 1
ATOM 923 N N . GLU A 1 112 ? 12.323 5.667 -11.017 1.00 95.12 112 GLU A N 1
ATOM 924 C CA . GLU A 1 112 ? 11.390 4.596 -10.658 1.00 95.12 112 GLU A CA 1
ATOM 925 C C . GLU A 1 112 ? 11.716 4.038 -9.268 1.00 95.12 112 GLU A C 1
ATOM 927 O O . GLU A 1 112 ? 10.864 4.054 -8.381 1.00 95.12 112 GLU A O 1
ATOM 932 N N . ALA A 1 113 ? 12.984 3.698 -9.015 1.00 94.62 113 ALA A N 1
ATOM 933 C CA . ALA A 1 113 ? 13.431 3.212 -7.710 1.00 94.62 113 ALA A CA 1
ATOM 934 C C . ALA A 1 113 ? 13.177 4.229 -6.583 1.00 94.62 113 ALA A C 1
ATOM 936 O O . ALA A 1 113 ? 12.755 3.862 -5.483 1.00 94.62 113 ALA A O 1
ATOM 937 N N . LYS A 1 114 ? 13.403 5.523 -6.848 1.00 94.81 114 LYS A N 1
ATOM 938 C CA . LYS A 1 114 ? 13.119 6.590 -5.879 1.00 94.81 114 LYS A CA 1
ATOM 939 C C . LYS A 1 114 ? 11.620 6.754 -5.632 1.00 94.81 114 LYS A C 1
ATOM 941 O O . LYS A 1 114 ? 11.222 7.002 -4.494 1.00 94.81 114 LYS A O 1
ATOM 946 N N . ASN A 1 115 ? 10.799 6.635 -6.672 1.00 93.56 115 ASN A N 1
ATOM 947 C CA . ASN A 1 115 ? 9.349 6.709 -6.548 1.00 93.56 115 ASN A CA 1
ATOM 948 C C . ASN A 1 115 ? 8.812 5.542 -5.706 1.00 93.56 115 ASN A C 1
ATOM 950 O O . ASN A 1 115 ? 8.056 5.765 -4.762 1.00 93.56 115 ASN A O 1
ATOM 954 N N . ASP A 1 116 ? 9.285 4.324 -5.963 1.00 93.94 116 ASP A N 1
ATOM 955 C CA . ASP A 1 116 ? 8.947 3.135 -5.175 1.00 93.94 116 ASP A CA 1
ATOM 956 C C . ASP A 1 116 ? 9.355 3.284 -3.706 1.00 93.94 116 ASP A C 1
ATOM 958 O O . ASP A 1 116 ? 8.596 2.939 -2.796 1.00 93.94 116 ASP A O 1
ATOM 962 N N . GLU A 1 117 ? 10.544 3.837 -3.446 1.00 94.94 117 GLU A N 1
ATOM 963 C CA . GLU A 1 117 ? 10.992 4.135 -2.088 1.00 94.94 117 GLU A CA 1
ATOM 964 C C . GLU A 1 117 ? 10.064 5.146 -1.396 1.00 94.94 117 GLU A C 1
ATOM 966 O O . GLU A 1 117 ? 9.684 4.951 -0.237 1.00 94.94 117 GLU A O 1
ATOM 971 N N . GLN A 1 118 ? 9.677 6.219 -2.090 1.00 93.94 118 GLN A N 1
ATOM 972 C CA . GLN A 1 118 ? 8.770 7.230 -1.549 1.00 93.94 118 GLN A CA 1
ATOM 973 C C . GLN A 1 118 ? 7.377 6.664 -1.275 1.00 93.94 118 GLN A C 1
ATOM 975 O O . GLN A 1 118 ? 6.833 6.929 -0.203 1.00 93.94 118 GLN A O 1
ATOM 980 N N . HIS A 1 119 ? 6.832 5.842 -2.173 1.00 93.06 119 HIS A N 1
ATOM 981 C CA . HIS A 1 119 ? 5.559 5.161 -1.952 1.00 93.06 119 HIS A CA 1
ATOM 982 C C . HIS A 1 119 ? 5.613 4.240 -0.733 1.00 93.06 119 HIS A C 1
ATOM 984 O O . HIS A 1 119 ? 4.752 4.342 0.135 1.00 93.06 119 HIS A O 1
ATOM 990 N N . ARG A 1 120 ? 6.666 3.423 -0.584 1.00 91.62 120 ARG A N 1
ATOM 991 C CA . ARG A 1 120 ? 6.838 2.577 0.612 1.00 91.62 120 ARG A CA 1
ATOM 992 C C . ARG A 1 120 ? 6.913 3.397 1.899 1.00 91.62 120 ARG A C 1
ATOM 994 O O . ARG A 1 120 ? 6.321 3.016 2.907 1.00 91.62 120 ARG A O 1
ATOM 1001 N N . ARG A 1 121 ? 7.631 4.526 1.881 1.00 93.69 121 ARG A N 1
ATOM 1002 C CA . ARG A 1 121 ? 7.707 5.445 3.030 1.00 93.69 121 ARG A CA 1
ATOM 1003 C C . ARG A 1 121 ? 6.343 6.052 3.358 1.00 93.69 121 ARG A C 1
ATOM 1005 O O . ARG A 1 121 ? 6.008 6.136 4.536 1.00 93.69 121 ARG A O 1
ATOM 1012 N N . LEU A 1 122 ? 5.574 6.447 2.343 1.00 95.31 122 LEU A N 1
ATOM 1013 C CA . LEU A 1 122 ? 4.228 6.993 2.507 1.00 95.31 122 LEU A CA 1
ATOM 1014 C C . LEU A 1 122 ? 3.285 5.953 3.122 1.00 95.31 122 LEU A C 1
ATOM 1016 O O . LEU A 1 122 ? 2.672 6.245 4.140 1.00 95.31 122 LEU A O 1
ATOM 1020 N N . SER A 1 123 ? 3.238 4.733 2.576 1.00 94.38 123 SER A N 1
ATOM 1021 C CA . SER A 1 123 ? 2.391 3.654 3.103 1.00 94.38 123 SER A CA 1
ATOM 1022 C C . SER A 1 123 ? 2.743 3.303 4.549 1.00 94.38 123 SER A C 1
ATOM 1024 O O . SER A 1 123 ? 1.856 3.073 5.367 1.00 94.38 123 SER A O 1
ATOM 1026 N N . LYS A 1 124 ? 4.036 3.316 4.903 1.00 95.50 124 LYS A N 1
ATOM 1027 C CA . LYS A 1 124 ? 4.458 3.132 6.295 1.00 95.50 124 LYS A CA 1
ATOM 1028 C C . LYS A 1 124 ? 3.961 4.266 7.195 1.00 95.50 124 LYS A C 1
ATOM 1030 O O . LYS A 1 124 ? 3.429 3.990 8.263 1.00 95.50 124 LYS A O 1
ATOM 1035 N N . LEU A 1 125 ? 4.127 5.520 6.773 1.00 97.12 125 LEU A N 1
ATOM 1036 C CA . LEU A 1 125 ? 3.677 6.681 7.543 1.00 97.12 125 LEU A CA 1
ATOM 1037 C C . LEU A 1 125 ? 2.152 6.691 7.714 1.00 97.12 125 LEU A C 1
ATOM 1039 O O . LEU A 1 125 ? 1.659 7.032 8.783 1.00 97.12 125 LEU A O 1
ATOM 1043 N N . GLU A 1 126 ? 1.413 6.293 6.682 1.00 96.25 126 GLU A N 1
ATOM 1044 C CA . GLU A 1 126 ? -0.038 6.128 6.733 1.00 96.25 126 GLU A CA 1
ATOM 1045 C C . GLU A 1 126 ? -0.442 5.029 7.723 1.00 96.25 126 GLU A C 1
ATOM 1047 O O . GLU A 1 126 ? -1.343 5.234 8.533 1.00 96.25 126 GLU A O 1
ATOM 1052 N N . ASN A 1 127 ? 0.255 3.889 7.735 1.00 96.88 127 ASN A N 1
ATOM 1053 C CA . ASN A 1 127 ? 0.047 2.854 8.748 1.00 96.88 127 ASN A CA 1
ATOM 1054 C C . ASN A 1 127 ? 0.358 3.363 10.170 1.00 96.88 127 ASN A C 1
ATOM 1056 O O . ASN A 1 127 ? -0.410 3.102 11.094 1.00 96.88 127 ASN A O 1
ATOM 1060 N N . ASP A 1 128 ? 1.452 4.105 10.355 1.00 96.75 128 ASP A N 1
ATOM 1061 C CA . ASP A 1 128 ? 1.818 4.684 11.655 1.00 96.75 128 ASP A CA 1
ATOM 1062 C C . ASP A 1 128 ? 0.757 5.701 12.126 1.00 96.75 128 ASP A C 1
ATOM 1064 O O . ASP A 1 128 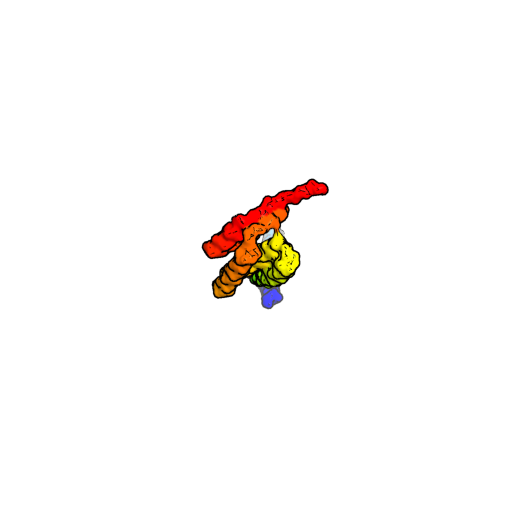? 0.347 5.684 13.288 1.00 96.75 128 ASP A O 1
ATOM 1068 N N . LEU A 1 129 ? 0.238 6.531 11.214 1.00 97.69 129 LEU A N 1
ATOM 1069 C CA . LEU A 1 129 ? -0.867 7.453 11.486 1.00 97.69 129 LEU A CA 1
ATOM 1070 C C . LEU A 1 129 ? -2.143 6.702 11.873 1.00 97.69 129 LEU A C 1
ATOM 1072 O O . LEU A 1 129 ? -2.793 7.075 12.846 1.00 97.69 129 LEU A O 1
ATOM 1076 N N . ASN A 1 130 ? -2.502 5.644 11.145 1.00 97.62 130 ASN A N 1
ATOM 1077 C CA . ASN A 1 130 ? -3.663 4.822 11.476 1.00 97.62 130 ASN A CA 1
ATOM 1078 C C . ASN A 1 130 ? -3.521 4.187 12.866 1.00 97.62 130 ASN A C 1
ATOM 1080 O O . ASN A 1 130 ? -4.484 4.159 13.629 1.00 97.62 130 ASN A O 1
ATOM 1084 N N . TYR A 1 131 ? -2.320 3.754 13.248 1.00 95.88 131 TYR A N 1
ATOM 1085 C CA . TYR A 1 131 ? -2.077 3.232 14.589 1.00 95.88 131 TYR A CA 1
ATOM 1086 C C . TYR A 1 131 ? -2.275 4.294 15.684 1.00 95.88 131 TYR A C 1
ATOM 1088 O O . TYR A 1 131 ? -2.918 4.024 16.698 1.00 95.88 131 TYR A O 1
ATOM 1096 N N . GLU A 1 132 ? -1.788 5.520 15.480 1.00 96.75 132 GLU A N 1
ATOM 1097 C CA . GLU A 1 132 ? -2.007 6.621 16.430 1.00 96.75 132 GLU A CA 1
ATOM 1098 C C . GLU A 1 132 ? -3.474 7.080 16.469 1.00 96.75 132 GLU A C 1
ATOM 1100 O O . GLU A 1 132 ? -4.007 7.358 17.545 1.00 96.75 132 GLU A O 1
ATOM 1105 N N . MET A 1 133 ? -4.166 7.078 15.326 1.00 97.38 133 MET A N 1
ATOM 1106 C CA . MET A 1 133 ? -5.605 7.348 15.261 1.00 97.38 133 MET A CA 1
ATOM 1107 C C . MET A 1 133 ? -6.414 6.303 16.030 1.00 97.38 133 MET A C 1
ATOM 1109 O O . MET A 1 133 ? -7.326 6.674 16.767 1.00 97.38 133 MET A O 1
ATOM 1113 N N . TYR A 1 134 ? -6.058 5.018 15.926 1.00 96.31 134 TYR A N 1
ATOM 1114 C CA . TYR A 1 134 ? -6.645 3.964 16.755 1.00 96.31 134 TYR A CA 1
ATOM 1115 C C . TYR A 1 134 ? -6.520 4.302 18.247 1.00 96.31 134 TYR A C 1
ATOM 1117 O O . TYR A 1 134 ? -7.532 4.340 18.946 1.00 96.31 134 TYR A O 1
ATOM 1125 N N . ARG A 1 135 ? -5.309 4.623 18.721 1.00 95.88 135 ARG A N 1
ATOM 1126 C CA . ARG A 1 135 ? -5.060 4.945 20.137 1.00 95.88 135 ARG A CA 1
ATOM 1127 C C . ARG A 1 135 ? -5.855 6.163 20.600 1.00 95.88 135 ARG A C 1
ATOM 1129 O O . ARG A 1 135 ? -6.430 6.149 21.684 1.00 95.88 135 ARG A O 1
ATOM 1136 N N . LEU A 1 136 ? -5.921 7.209 19.775 1.00 97.69 136 LEU A N 1
ATOM 1137 C CA . LEU A 1 136 ? -6.718 8.399 20.069 1.00 97.69 136 LEU A CA 1
ATOM 1138 C C . LEU A 1 136 ? -8.207 8.051 20.208 1.00 97.69 136 LEU A C 1
ATOM 1140 O O . LEU A 1 136 ? -8.852 8.469 21.168 1.00 97.69 136 LEU A O 1
ATOM 1144 N N . LYS A 1 137 ? -8.756 7.278 19.264 1.00 96.62 137 LYS A N 1
ATOM 1145 C CA . LYS A 1 137 ? -10.176 6.903 19.272 1.00 96.62 137 LYS A CA 1
ATOM 1146 C C . LYS A 1 137 ? -10.525 5.919 20.380 1.00 96.62 137 LYS A C 1
ATOM 1148 O O . LYS A 1 137 ? -11.618 6.003 20.923 1.00 96.62 137 LYS A O 1
ATOM 1153 N N . GLU A 1 138 ? -9.598 5.062 20.783 1.00 95.31 138 GLU A N 1
ATOM 1154 C CA . GLU A 1 138 ? -9.756 4.220 21.969 1.00 95.31 138 GLU A CA 1
ATOM 1155 C C . GLU A 1 138 ? -9.871 5.063 23.251 1.00 95.31 138 GLU A C 1
ATOM 1157 O O . GLU A 1 138 ? -10.781 4.837 24.047 1.00 95.31 138 GLU A O 1
ATOM 1162 N N . ILE A 1 139 ? -9.037 6.099 23.405 1.00 96.94 139 ILE A N 1
ATOM 1163 C CA . ILE A 1 139 ? -9.127 7.046 24.532 1.00 96.94 139 ILE A CA 1
ATOM 1164 C C . ILE A 1 139 ? -10.458 7.812 24.506 1.00 96.94 139 ILE A C 1
ATOM 1166 O O . ILE A 1 139 ? -11.106 7.975 25.540 1.00 96.94 139 ILE A O 1
ATOM 1170 N N . GLU A 1 140 ? 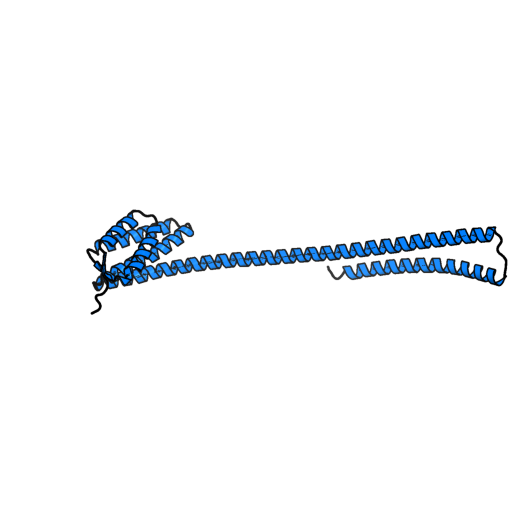-10.888 8.290 23.335 1.00 97.19 140 GLU A N 1
ATOM 1171 C CA . GLU A 1 140 ? -12.181 8.972 23.189 1.00 97.19 140 GLU A CA 1
ATOM 1172 C C . GLU A 1 140 ? -13.361 8.044 23.509 1.00 97.19 140 GLU A C 1
ATOM 1174 O O . GLU A 1 140 ? -14.325 8.478 24.144 1.00 97.19 140 GLU A O 1
ATOM 1179 N N . ALA A 1 141 ? -13.273 6.768 23.121 1.00 95.75 141 ALA A N 1
ATOM 1180 C CA . ALA A 1 141 ? -14.262 5.755 23.459 1.00 95.75 141 ALA A CA 1
ATOM 1181 C C . ALA A 1 141 ? -14.316 5.530 24.976 1.00 95.75 141 ALA A C 1
ATOM 1183 O O . ALA A 1 141 ? -15.391 5.609 25.567 1.00 95.75 141 ALA A O 1
ATOM 1184 N N . GLU A 1 142 ? -13.173 5.306 25.625 1.00 95.31 142 GLU A N 1
ATOM 1185 C CA . GLU A 1 142 ? -13.108 5.113 27.076 1.00 95.31 142 GLU A CA 1
ATOM 1186 C C . GLU A 1 142 ? -13.666 6.323 27.833 1.00 95.31 142 GLU A C 1
ATOM 1188 O O . GLU A 1 142 ? -14.484 6.165 28.741 1.00 95.31 142 GLU A O 1
ATOM 1193 N N . LYS A 1 143 ? -13.313 7.538 27.405 1.00 97.38 143 LYS A N 1
ATOM 1194 C CA . LYS A 1 143 ? -13.862 8.770 27.972 1.00 97.38 143 LYS A CA 1
ATOM 1195 C C . LYS A 1 143 ? -15.382 8.850 27.804 1.00 97.38 143 LYS A C 1
ATOM 1197 O O . LYS A 1 143 ? -16.076 9.158 28.767 1.00 97.38 143 LYS A O 1
ATOM 1202 N N . ALA A 1 144 ? -15.906 8.550 26.615 1.00 95.00 144 ALA A N 1
ATOM 1203 C CA . ALA A 1 144 ? -17.349 8.543 26.373 1.00 95.00 144 ALA A CA 1
ATOM 1204 C C . ALA A 1 144 ? -18.074 7.493 27.230 1.00 95.00 144 ALA A C 1
ATOM 1206 O O . ALA A 1 144 ? -19.170 7.760 27.714 1.00 95.00 144 ALA A O 1
ATOM 1207 N N . TYR A 1 145 ? -17.451 6.336 27.466 1.00 94.31 145 TYR A N 1
ATOM 1208 C CA . TYR A 1 145 ? -17.986 5.305 28.354 1.00 94.31 145 TYR A CA 1
ATOM 1209 C C . TYR A 1 145 ? -18.046 5.772 29.817 1.00 94.31 145 TYR A C 1
ATOM 1211 O O . TYR A 1 145 ? -19.075 5.599 30.462 1.00 94.31 145 TYR A O 1
ATOM 1219 N N . ILE A 1 146 ? -16.981 6.404 30.326 1.00 95.25 146 ILE A N 1
ATOM 1220 C CA . ILE A 1 146 ? -16.936 6.968 31.690 1.00 95.25 146 ILE A CA 1
ATOM 1221 C C . ILE A 1 146 ? -17.981 8.078 31.873 1.00 95.25 146 ILE A C 1
ATOM 1223 O O . ILE A 1 146 ? -18.570 8.203 32.941 1.00 95.25 146 ILE A O 1
ATOM 1227 N N . GLU A 1 147 ? -18.224 8.874 30.832 1.00 95.75 147 GLU A N 1
ATOM 1228 C CA . GLU A 1 147 ? -19.246 9.929 30.810 1.00 95.75 147 GLU A CA 1
ATOM 1229 C C . GLU A 1 147 ? -20.673 9.396 30.568 1.00 95.75 147 GLU A C 1
ATOM 1231 O O . GLU A 1 147 ? -21.582 10.191 30.345 1.00 95.75 147 GLU A O 1
ATOM 1236 N N . GLU A 1 148 ? -20.874 8.072 30.557 1.00 91.81 148 GLU A N 1
ATOM 1237 C CA . GLU A 1 148 ? -22.159 7.404 30.287 1.00 91.81 148 GLU A CA 1
ATOM 1238 C C . GLU A 1 148 ? -22.772 7.754 28.910 1.00 91.81 148 GLU A C 1
ATOM 1240 O O . GLU A 1 148 ? -23.954 7.532 28.644 1.00 91.81 148 GLU A O 1
ATOM 1245 N N . ARG A 1 149 ? -21.956 8.250 27.969 1.00 92.00 149 ARG A N 1
ATOM 1246 C CA . ARG A 1 149 ? -22.346 8.566 26.586 1.00 92.00 149 ARG A CA 1
ATOM 1247 C C . ARG A 1 149 ? -22.138 7.353 25.680 1.00 92.00 149 ARG A C 1
ATOM 1249 O O . ARG A 1 149 ? -21.198 7.307 24.881 1.00 92.00 149 ARG A O 1
ATOM 1256 N N . LEU A 1 150 ? -23.037 6.373 25.790 1.00 90.44 150 LEU A N 1
ATOM 1257 C CA . LEU A 1 150 ? -22.943 5.092 25.071 1.00 90.44 150 LEU A CA 1
ATOM 1258 C C . LEU A 1 150 ? -22.898 5.235 23.542 1.00 90.44 150 LEU A C 1
ATOM 1260 O O . LEU A 1 150 ? -22.164 4.499 22.888 1.00 90.44 150 LEU A O 1
ATOM 1264 N N . GLU A 1 151 ? -23.618 6.200 22.971 1.00 90.88 151 GLU A N 1
ATOM 1265 C CA . GLU A 1 151 ? -23.547 6.500 21.535 1.00 90.88 151 GLU A CA 1
ATOM 1266 C C . GLU A 1 151 ? -22.113 6.851 21.104 1.00 90.88 151 GLU A C 1
ATOM 1268 O O . GLU A 1 151 ? -21.570 6.262 20.166 1.00 90.88 151 GLU A O 1
ATOM 1273 N N . GLY A 1 152 ? -21.471 7.770 21.834 1.00 92.00 152 GLY A N 1
ATOM 1274 C CA . GLY A 1 152 ? -20.086 8.164 21.585 1.00 92.00 152 GLY A CA 1
ATOM 1275 C C . GLY A 1 152 ? -19.119 7.000 21.787 1.00 92.00 152 GLY A C 1
ATOM 1276 O O . GLY A 1 152 ? -18.215 6.809 20.977 1.00 92.00 152 GLY A O 1
ATOM 1277 N N . TYR A 1 153 ? -19.341 6.179 22.819 1.00 94.62 153 TYR A N 1
ATOM 1278 C CA . TYR A 1 153 ? -18.543 4.977 23.055 1.00 94.62 153 TYR A CA 1
ATOM 1279 C C . TYR A 1 153 ? -18.578 4.026 21.851 1.00 94.62 153 TYR A C 1
ATOM 1281 O O . TYR A 1 153 ? -17.523 3.585 21.391 1.00 94.62 153 TYR A O 1
ATOM 1289 N N . ILE A 1 154 ? -19.768 3.746 21.312 1.00 93.31 154 ILE A N 1
ATOM 1290 C CA . ILE A 1 154 ? -19.947 2.867 20.151 1.00 93.31 154 ILE A CA 1
ATOM 1291 C C . ILE A 1 154 ? -19.278 3.462 18.916 1.00 93.31 154 ILE A C 1
ATOM 1293 O O . ILE A 1 154 ? -18.485 2.780 18.266 1.00 93.31 154 ILE A O 1
ATOM 1297 N N . PHE A 1 155 ? -19.554 4.734 18.617 1.00 93.06 155 PHE A N 1
ATOM 1298 C CA . PHE A 1 155 ? -18.998 5.408 17.448 1.00 93.06 155 PHE A CA 1
ATOM 1299 C C . PHE A 1 155 ? -17.464 5.390 17.461 1.00 93.06 155 PHE A C 1
ATOM 1301 O O . PHE A 1 155 ? -16.839 4.918 16.510 1.00 93.06 155 PHE A O 1
ATOM 1308 N N . TYR A 1 156 ? -16.843 5.829 18.560 1.00 95.56 156 TYR A N 1
ATOM 1309 C CA . TYR A 1 156 ? -15.386 5.863 18.664 1.00 95.56 156 TYR A CA 1
ATOM 1310 C C . TYR A 1 156 ? -14.763 4.464 18.702 1.00 95.56 156 TYR A C 1
ATOM 1312 O O . TYR A 1 156 ? -13.711 4.269 18.099 1.00 95.56 156 TYR A O 1
ATOM 1320 N N . SER A 1 157 ? -15.417 3.471 19.316 1.00 95.50 157 SER A N 1
ATOM 1321 C CA . SER A 1 157 ? -14.924 2.084 19.331 1.00 95.50 157 SER A CA 1
ATOM 1322 C C . SER A 1 157 ? -14.904 1.463 17.936 1.00 95.50 157 SER A C 1
ATOM 1324 O O . SER A 1 157 ? -13.916 0.838 17.547 1.00 95.50 157 SER A O 1
ATOM 1326 N N . ILE A 1 158 ? -15.971 1.635 17.151 1.00 95.38 158 ILE A N 1
ATOM 1327 C CA . ILE A 1 158 ? -16.015 1.138 15.768 1.00 95.38 158 ILE A CA 1
ATOM 1328 C C . ILE A 1 158 ? -14.963 1.865 14.928 1.00 95.38 158 ILE A C 1
ATOM 1330 O O . ILE A 1 158 ? -14.225 1.226 14.176 1.00 95.38 158 ILE A O 1
ATOM 1334 N N . TYR A 1 159 ? -14.819 3.175 15.125 1.00 95.25 159 TYR A N 1
ATOM 1335 C CA . TYR A 1 159 ? -13.834 3.962 14.397 1.00 95.25 159 TYR A CA 1
ATOM 1336 C C . TYR A 1 159 ? -12.388 3.552 14.731 1.00 95.25 159 TYR A C 1
ATOM 1338 O O . TYR A 1 159 ? -11.550 3.418 13.839 1.00 95.25 159 TYR A O 1
ATOM 1346 N N . ALA A 1 160 ? -12.104 3.264 16.002 1.00 96.44 160 ALA A N 1
ATOM 1347 C CA . ALA A 1 160 ? -10.824 2.734 16.462 1.00 96.44 160 ALA A CA 1
ATOM 1348 C C . ALA A 1 160 ? -10.502 1.384 15.789 1.00 96.44 160 ALA A C 1
ATOM 1350 O O . ALA A 1 160 ? -9.406 1.192 15.258 1.00 96.44 160 ALA A O 1
ATOM 1351 N N . ASN A 1 161 ? -11.478 0.470 15.733 1.00 96.75 161 ASN A N 1
ATOM 1352 C CA . ASN A 1 161 ? -11.317 -0.824 15.064 1.00 96.75 161 ASN A CA 1
ATOM 1353 C C . ASN A 1 161 ? -11.133 -0.691 13.545 1.00 96.75 161 ASN A C 1
ATOM 1355 O O . ASN A 1 161 ? -10.381 -1.469 12.962 1.00 96.75 161 ASN A O 1
ATOM 1359 N N . TYR A 1 162 ? -11.752 0.306 12.907 1.00 97.06 162 TYR A N 1
ATOM 1360 C CA . TYR A 1 162 ? -11.530 0.592 11.488 1.00 97.06 162 TYR A CA 1
ATOM 1361 C C . TYR A 1 162 ? -10.074 0.993 11.212 1.00 97.06 162 TYR A C 1
ATOM 1363 O O . TYR A 1 162 ? -9.459 0.508 10.264 1.00 97.06 162 TYR A O 1
ATOM 1371 N N . HIS A 1 163 ? -9.472 1.808 12.078 1.00 97.44 163 HIS A N 1
ATOM 1372 C CA . HIS A 1 163 ? -8.053 2.132 11.956 1.00 97.44 163 HIS A CA 1
ATOM 1373 C C . HIS A 1 163 ? -7.151 0.908 12.191 1.00 97.44 163 HIS A C 1
ATOM 1375 O O . HIS A 1 163 ? -6.223 0.690 11.412 1.00 97.44 163 HIS A O 1
ATOM 1381 N N . ILE A 1 164 ? -7.455 0.032 13.161 1.00 97.12 164 ILE A N 1
ATOM 1382 C CA . ILE A 1 164 ? -6.723 -1.246 13.287 1.00 97.12 164 ILE A CA 1
ATOM 1383 C C . ILE A 1 164 ? -6.873 -2.091 12.016 1.00 97.12 164 ILE A C 1
ATOM 1385 O O . ILE A 1 164 ? -5.893 -2.674 11.554 1.00 97.12 164 ILE A O 1
ATOM 1389 N N . TYR A 1 165 ? -8.068 -2.141 11.426 1.00 96.50 165 TYR A N 1
ATOM 1390 C CA . TYR A 1 165 ? -8.317 -2.842 10.168 1.00 96.50 165 TYR A CA 1
ATOM 1391 C C . TYR A 1 165 ? -7.390 -2.355 9.044 1.00 96.50 165 TYR A C 1
ATOM 1393 O O . TYR A 1 165 ? -6.760 -3.177 8.377 1.00 96.50 165 TYR A O 1
ATOM 1401 N N . THR A 1 166 ? -7.222 -1.041 8.876 1.00 96.62 166 THR A N 1
ATOM 1402 C CA . THR A 1 166 ? -6.288 -0.513 7.865 1.00 96.62 166 THR A CA 1
ATOM 1403 C C . THR A 1 166 ? -4.843 -0.965 8.128 1.00 96.62 166 THR A C 1
ATOM 1405 O O . THR A 1 166 ? -4.145 -1.383 7.203 1.00 96.62 166 THR A O 1
ATOM 1408 N N . CYS A 1 167 ? -4.421 -1.020 9.397 1.00 97.12 167 CYS A N 1
ATOM 1409 C CA . CYS A 1 167 ? -3.117 -1.562 9.786 1.00 97.12 167 CYS A CA 1
ATOM 1410 C C . CYS A 1 167 ? -2.991 -3.072 9.506 1.00 97.12 167 CYS A C 1
ATOM 1412 O O . CYS A 1 167 ? -1.910 -3.551 9.149 1.00 97.12 167 CYS A O 1
ATOM 1414 N N . VAL A 1 168 ? -4.077 -3.845 9.649 1.00 96.88 168 VAL A N 1
ATOM 1415 C CA . VAL A 1 168 ? -4.115 -5.268 9.264 1.00 96.88 168 VAL A CA 1
ATOM 1416 C C . VAL A 1 168 ? -3.839 -5.411 7.769 1.00 96.88 168 VAL A C 1
ATOM 1418 O O . VAL A 1 168 ? -3.002 -6.236 7.399 1.00 96.88 168 VAL A O 1
ATOM 1421 N N . GLN A 1 169 ? -4.502 -4.614 6.923 1.00 95.56 169 GLN A N 1
ATOM 1422 C CA . GLN A 1 169 ? -4.316 -4.676 5.469 1.00 95.56 169 GLN A CA 1
ATOM 1423 C C . GLN A 1 169 ? -2.882 -4.334 5.070 1.00 95.56 169 GLN A C 1
ATOM 1425 O O . GLN A 1 169 ? -2.235 -5.132 4.393 1.00 95.56 169 GLN A O 1
ATOM 1430 N N . TYR A 1 170 ? -2.331 -3.243 5.608 1.00 95.69 170 TYR A N 1
ATOM 1431 C CA . TYR A 1 170 ? -0.931 -2.885 5.382 1.00 95.69 170 TYR A CA 1
ATOM 1432 C C . TYR A 1 170 ? 0.023 -4.030 5.764 1.00 95.69 170 TYR A C 1
ATOM 1434 O O . TYR A 1 170 ? 0.897 -4.413 4.986 1.00 95.69 170 TYR A O 1
ATOM 1442 N N . ASN A 1 171 ? -0.148 -4.645 6.941 1.00 95.62 171 ASN A N 1
ATOM 1443 C CA . ASN A 1 171 ? 0.724 -5.747 7.360 1.00 95.62 171 ASN A CA 1
ATOM 1444 C C . ASN A 1 171 ? 0.562 -6.999 6.480 1.00 95.62 171 ASN A C 1
ATOM 1446 O O . ASN A 1 171 ? 1.549 -7.705 6.273 1.00 95.62 171 ASN A O 1
ATOM 1450 N N . LYS A 1 172 ? -0.634 -7.273 5.938 1.00 93.81 172 LYS A N 1
ATOM 1451 C CA . LYS A 1 172 ? -0.839 -8.348 4.952 1.00 93.81 172 LYS A CA 1
ATOM 1452 C C . LYS A 1 172 ? -0.089 -8.056 3.651 1.00 93.81 172 LYS A C 1
ATOM 1454 O O . LYS A 1 172 ? 0.634 -8.930 3.177 1.00 93.81 172 LYS A O 1
ATOM 1459 N N . GLU A 1 173 ? -0.200 -6.839 3.122 1.00 93.44 173 GLU A N 1
ATOM 1460 C CA . GLU A 1 173 ? 0.490 -6.406 1.898 1.00 93.44 173 GLU A CA 1
ATOM 1461 C C . GLU A 1 173 ? 2.017 -6.450 2.039 1.00 93.44 173 GLU A C 1
ATOM 1463 O O . GLU A 1 173 ? 2.717 -6.857 1.115 1.00 93.44 173 GLU A O 1
ATOM 1468 N N . GLN A 1 174 ? 2.545 -6.113 3.220 1.00 93.00 174 GLN A N 1
ATOM 1469 C CA . GLN A 1 174 ? 3.977 -6.224 3.527 1.00 93.00 174 GLN A CA 1
ATOM 1470 C C . GLN A 1 174 ? 4.437 -7.664 3.835 1.00 93.00 174 GLN A C 1
ATOM 1472 O O . GLN A 1 174 ? 5.600 -7.881 4.176 1.00 93.00 174 GLN A O 1
ATOM 1477 N N . GLY A 1 175 ? 3.547 -8.662 3.771 1.00 92.81 175 GLY A N 1
ATOM 1478 C CA . GLY A 1 175 ? 3.867 -10.062 4.073 1.00 92.81 175 GLY A CA 1
ATOM 1479 C C . GLY A 1 175 ? 4.091 -10.363 5.562 1.00 92.81 175 GLY A C 1
ATOM 1480 O O . GLY A 1 175 ? 4.567 -11.443 5.916 1.00 92.81 175 GLY A O 1
ATOM 1481 N N . ASN A 1 176 ? 3.732 -9.446 6.462 1.00 94.38 176 ASN A N 1
ATOM 1482 C CA . ASN A 1 176 ? 3.876 -9.596 7.908 1.00 94.38 176 ASN A CA 1
ATOM 1483 C C . ASN A 1 176 ? 2.628 -10.238 8.538 1.00 94.38 176 ASN A C 1
ATOM 1485 O O . ASN A 1 176 ? 1.866 -9.624 9.292 1.00 94.38 176 ASN A O 1
ATOM 1489 N N . SER A 1 177 ? 2.426 -11.518 8.224 1.00 92.94 177 SER A N 1
ATOM 1490 C CA . SER A 1 177 ? 1.244 -12.288 8.635 1.00 92.94 177 SER A CA 1
ATOM 1491 C C . SER A 1 177 ? 1.068 -12.388 10.154 1.00 92.94 177 SER A C 1
ATOM 1493 O O . SER A 1 177 ? -0.062 -12.372 10.644 1.00 92.94 177 SER A O 1
ATOM 1495 N N . LYS A 1 178 ? 2.168 -12.449 10.917 1.00 95.25 178 LYS A N 1
ATOM 1496 C CA . LYS A 1 178 ? 2.129 -12.520 12.385 1.00 95.25 178 LYS A CA 1
ATOM 1497 C C . LYS A 1 178 ? 1.554 -11.242 12.991 1.00 95.25 178 LYS A C 1
ATOM 1499 O O . LYS A 1 178 ? 0.659 -11.325 13.827 1.00 95.25 178 LYS A O 1
ATOM 1504 N N . ASN A 1 179 ? 2.039 -10.075 12.566 1.00 93.69 179 ASN A N 1
ATOM 1505 C CA . ASN A 1 179 ? 1.519 -8.808 13.075 1.00 93.69 179 ASN A CA 1
ATOM 1506 C C . ASN A 1 179 ? 0.073 -8.583 12.632 1.00 93.69 179 ASN A C 1
ATOM 1508 O O . ASN A 1 179 ? -0.745 -8.192 13.458 1.00 93.69 179 ASN A O 1
ATOM 1512 N N . ALA A 1 180 ? -0.260 -8.902 11.376 1.00 95.69 180 ALA A N 1
ATOM 1513 C CA . ALA A 1 180 ? -1.638 -8.837 10.897 1.00 95.69 180 ALA A CA 1
ATOM 1514 C C . ALA A 1 180 ? -2.577 -9.690 11.766 1.00 95.69 180 ALA A C 1
ATOM 1516 O O . ALA A 1 180 ? -3.626 -9.210 12.182 1.00 95.69 180 ALA A O 1
ATOM 1517 N N . LYS A 1 181 ? -2.180 -10.924 12.106 1.00 96.12 181 LYS A N 1
ATOM 1518 C CA . LYS A 1 181 ? -2.962 -11.797 12.990 1.00 96.12 181 LYS A CA 1
ATOM 1519 C C . LYS A 1 181 ? -3.132 -11.207 14.393 1.00 96.12 181 LYS A C 1
ATOM 1521 O O . LYS A 1 181 ? -4.251 -11.173 14.887 1.00 96.12 181 LYS A O 1
ATOM 1526 N N . ASN A 1 182 ? -2.060 -10.697 15.000 1.00 95.75 182 ASN A N 1
ATOM 1527 C CA . ASN A 1 182 ? -2.142 -10.071 16.323 1.00 95.75 182 ASN A CA 1
ATOM 1528 C C . ASN A 1 182 ? -3.116 -8.880 16.334 1.00 95.75 182 ASN A C 1
ATOM 1530 O O . ASN A 1 182 ? -3.868 -8.712 17.286 1.00 95.75 182 ASN A O 1
ATOM 1534 N N . LEU A 1 183 ? -3.125 -8.069 15.272 1.00 96.44 183 LEU A N 1
ATOM 1535 C CA . LEU A 1 183 ? -4.051 -6.943 15.135 1.00 96.44 183 LEU A CA 1
ATOM 1536 C C . LEU A 1 183 ? -5.505 -7.406 14.940 1.00 96.44 183 LEU A C 1
ATOM 1538 O O . LEU A 1 183 ? -6.414 -6.805 15.508 1.00 96.44 183 LEU A O 1
ATOM 1542 N N . VAL A 1 184 ? -5.734 -8.494 14.196 1.00 97.06 184 VAL A N 1
ATOM 1543 C CA . VAL A 1 184 ? -7.060 -9.134 14.103 1.00 97.06 184 VAL A CA 1
ATOM 1544 C C . VAL A 1 184 ? -7.527 -9.610 15.481 1.00 97.06 184 VAL A C 1
ATOM 1546 O O . VAL A 1 184 ? -8.674 -9.367 15.853 1.00 97.06 184 VAL A O 1
ATOM 1549 N N . ASP A 1 185 ? -6.645 -10.231 16.265 1.00 96.38 185 ASP A N 1
ATOM 1550 C CA . ASP A 1 185 ? -6.960 -10.660 17.631 1.00 96.38 185 ASP A CA 1
ATOM 1551 C C . ASP A 1 185 ? -7.289 -9.457 18.541 1.00 96.38 185 ASP A C 1
ATOM 1553 O O . ASP A 1 185 ? -8.231 -9.532 19.333 1.00 96.38 185 ASP A O 1
ATOM 1557 N N . SER A 1 186 ? -6.605 -8.316 18.379 1.00 94.62 186 SER A N 1
ATOM 1558 C CA . SER A 1 186 ? -6.959 -7.066 19.072 1.00 94.62 186 SER A CA 1
ATOM 1559 C C . SER A 1 186 ? -8.364 -6.573 18.714 1.00 94.62 186 SER A C 1
ATOM 1561 O O . SER A 1 186 ? -9.124 -6.221 19.616 1.00 94.62 186 SER A O 1
ATOM 1563 N N . ILE A 1 187 ? -8.752 -6.604 17.430 1.00 96.62 187 ILE A N 1
ATOM 1564 C CA . ILE A 1 187 ? -10.123 -6.256 17.013 1.00 96.62 187 ILE A CA 1
ATOM 1565 C C . ILE A 1 187 ? -11.131 -7.167 17.719 1.00 96.62 187 ILE A C 1
ATOM 1567 O O . ILE A 1 187 ? -12.099 -6.686 18.303 1.00 96.62 187 ILE A O 1
ATOM 1571 N N . LYS A 1 188 ? -10.891 -8.484 17.735 1.00 96.56 188 LYS A N 1
ATOM 1572 C CA . LYS A 1 188 ? -11.783 -9.446 18.404 1.00 96.56 188 LYS A CA 1
ATOM 1573 C C . LYS A 1 188 ? -11.968 -9.137 19.885 1.00 96.56 188 LYS A C 1
ATOM 1575 O O . LYS A 1 188 ? -13.091 -9.182 20.382 1.00 96.56 188 LYS A O 1
ATOM 1580 N N . ILE A 1 189 ? -10.883 -8.824 20.592 1.00 94.88 189 ILE A N 1
ATOM 1581 C CA . ILE A 1 189 ? -10.932 -8.461 22.014 1.00 94.88 189 ILE A CA 1
ATOM 1582 C C . ILE A 1 189 ? -11.760 -7.187 22.207 1.00 94.88 189 ILE A C 1
ATOM 1584 O O . ILE A 1 189 ? -12.673 -7.174 23.035 1.00 94.88 189 ILE A O 1
ATOM 1588 N N . ASN A 1 190 ? -11.499 -6.152 21.409 1.00 93.06 190 ASN A N 1
ATOM 1589 C CA . ASN A 1 190 ? -12.203 -4.875 21.500 1.00 93.06 190 ASN A CA 1
ATOM 1590 C C . ASN A 1 190 ? -13.704 -5.029 21.231 1.00 93.06 190 ASN A C 1
ATOM 1592 O O . ASN A 1 190 ? -14.522 -4.486 21.974 1.00 93.06 190 ASN A O 1
ATOM 1596 N N . LEU A 1 191 ? -14.081 -5.818 20.222 1.00 95.44 191 LEU A N 1
ATOM 1597 C CA . LEU A 1 191 ? -15.484 -6.085 19.904 1.00 95.44 191 LEU A CA 1
ATOM 1598 C C . LEU A 1 191 ? -16.186 -6.896 20.990 1.00 95.44 191 LEU A C 1
ATOM 1600 O O . LEU A 1 191 ? -17.321 -6.578 21.338 1.00 95.44 191 LEU A O 1
ATOM 1604 N N . LYS A 1 192 ? -15.521 -7.896 21.579 1.00 94.56 192 LYS A N 1
ATOM 1605 C CA . LYS A 1 192 ? -16.075 -8.635 22.724 1.00 94.56 192 LYS A CA 1
ATOM 1606 C C . LYS A 1 192 ? -16.341 -7.708 23.904 1.00 94.56 192 LYS A C 1
ATOM 1608 O O . LYS A 1 192 ? -17.441 -7.726 24.449 1.00 94.56 192 LYS A O 1
ATOM 1613 N N . LEU A 1 193 ? -15.369 -6.868 24.265 1.00 91.38 193 LEU A N 1
ATOM 1614 C CA . LEU A 1 193 ? -15.522 -5.891 25.346 1.00 91.38 193 LEU A CA 1
ATOM 1615 C C . LEU A 1 193 ? -16.680 -4.931 25.070 1.00 91.38 193 LEU A C 1
ATOM 1617 O O . LEU A 1 193 ? -17.525 -4.716 25.937 1.00 91.38 193 LEU A O 1
ATOM 1621 N N . MET A 1 194 ? -16.754 -4.404 23.851 1.00 92.31 194 MET A N 1
ATOM 1622 C CA . MET A 1 194 ? -17.841 -3.534 23.427 1.00 92.31 194 MET A CA 1
ATOM 1623 C C . MET A 1 194 ? -19.198 -4.235 23.543 1.00 92.31 194 MET A C 1
ATOM 1625 O O . MET A 1 194 ? -20.100 -3.696 24.177 1.00 92.31 194 MET A O 1
ATOM 1629 N N . ASN A 1 195 ? -19.328 -5.458 23.024 1.00 92.50 195 ASN A N 1
ATOM 1630 C CA . ASN A 1 195 ? -20.570 -6.228 23.064 1.00 92.50 195 ASN A CA 1
ATOM 1631 C C . ASN A 1 195 ? -21.035 -6.532 24.500 1.00 92.50 195 ASN A C 1
ATOM 1633 O O . ASN A 1 195 ? -22.235 -6.575 24.750 1.00 92.50 195 ASN A O 1
ATOM 1637 N N . THR A 1 196 ? -20.111 -6.706 25.453 1.00 90.38 196 THR A N 1
ATOM 1638 C CA . THR A 1 196 ? -20.456 -6.902 26.876 1.00 90.38 196 THR A CA 1
ATOM 1639 C C . THR A 1 196 ? -20.889 -5.628 27.599 1.00 90.38 196 THR A C 1
ATOM 1641 O O . THR A 1 196 ? -21.553 -5.712 28.625 1.00 90.38 196 THR A O 1
ATOM 1644 N N . LYS A 1 197 ? -20.497 -4.454 27.092 1.00 87.38 197 LYS A N 1
ATOM 1645 C CA . LYS A 1 197 ? -20.774 -3.149 27.711 1.00 87.38 197 LYS A CA 1
ATOM 1646 C C . LYS A 1 197 ? -22.053 -2.492 27.197 1.00 87.38 197 LYS A C 1
ATOM 1648 O O . LYS A 1 197 ? -22.470 -1.481 27.755 1.00 87.38 197 LYS A O 1
ATOM 1653 N N . ILE A 1 198 ? -22.634 -3.015 26.118 1.00 87.31 198 ILE A N 1
ATOM 1654 C CA . ILE A 1 198 ? -23.812 -2.436 25.473 1.00 87.31 198 ILE A CA 1
ATOM 1655 C C . ILE A 1 198 ? -24.983 -3.420 25.509 1.00 87.31 198 ILE A C 1
ATOM 1657 O O . ILE A 1 198 ? -24.832 -4.593 25.156 1.00 87.31 198 ILE A O 1
ATOM 1661 N N . ASP A 1 199 ? -26.154 -2.907 25.886 1.00 84.50 199 ASP A N 1
ATOM 1662 C CA . ASP A 1 199 ? -27.424 -3.639 25.849 1.00 84.50 199 ASP A CA 1
ATOM 1663 C C . ASP A 1 199 ? -28.305 -3.128 24.716 1.00 84.50 199 ASP A C 1
ATOM 1665 O O . ASP A 1 199 ? -28.342 -3.734 23.655 1.00 84.50 199 ASP A O 1
ATOM 1669 N N . LYS A 1 200 ? -28.988 -1.998 24.910 1.00 87.75 200 LYS A N 1
ATOM 1670 C CA . LYS A 1 200 ? -29.759 -1.327 23.864 1.00 87.75 200 LYS A CA 1
ATOM 1671 C C . LYS A 1 200 ? -29.378 0.143 23.850 1.00 87.75 200 LYS A C 1
ATOM 1673 O O . LYS A 1 200 ? -29.492 0.808 24.878 1.00 87.75 200 LYS A O 1
ATOM 1678 N N . VAL A 1 201 ? -28.892 0.628 22.712 1.00 88.62 201 VAL A N 1
ATOM 1679 C CA . VAL A 1 201 ? -28.358 1.990 22.598 1.00 88.62 201 VAL A CA 1
ATOM 1680 C C . VAL A 1 201 ? -29.025 2.716 21.448 1.00 88.62 201 VAL A C 1
ATOM 1682 O O . VAL A 1 201 ? -29.085 2.211 20.328 1.00 88.62 201 VAL A O 1
ATOM 1685 N N . GLU A 1 202 ? -29.519 3.912 21.745 1.00 90.12 202 GLU A N 1
ATOM 1686 C CA . GLU A 1 202 ? -30.036 4.825 20.737 1.00 90.12 202 GLU A CA 1
ATOM 1687 C C . GLU A 1 202 ? -28.871 5.588 20.108 1.00 90.12 202 GLU A C 1
ATOM 1689 O O . GLU A 1 202 ? -28.018 6.126 20.815 1.00 90.12 202 GLU A O 1
ATOM 1694 N N . ILE A 1 203 ? -28.817 5.594 18.779 1.00 89.00 203 ILE A N 1
ATOM 1695 C CA . ILE A 1 203 ? -27.787 6.287 18.004 1.00 89.00 203 ILE A CA 1
ATOM 1696 C C . ILE A 1 203 ? -28.470 7.266 17.058 1.00 89.00 203 ILE A C 1
ATOM 1698 O O . ILE A 1 203 ? -29.484 6.945 16.434 1.00 89.00 203 ILE A O 1
ATOM 1702 N N . ASN A 1 204 ? -27.903 8.458 16.920 1.00 88.50 204 ASN A N 1
ATOM 1703 C CA . ASN A 1 204 ? -28.354 9.435 15.952 1.00 88.50 204 ASN A CA 1
ATOM 1704 C C . ASN A 1 204 ? -28.226 8.860 14.530 1.00 88.50 204 ASN A C 1
ATOM 1706 O O . ASN A 1 204 ? -27.169 8.382 14.107 1.00 88.50 204 ASN A O 1
ATOM 1710 N N . GLU A 1 205 ? -29.319 8.931 13.773 1.00 89.06 205 GLU A N 1
ATOM 1711 C CA . GLU A 1 205 ? -29.417 8.451 12.391 1.00 89.06 205 GLU A CA 1
ATOM 1712 C C . GLU A 1 205 ? -28.290 8.989 11.485 1.00 89.06 205 GLU A C 1
ATOM 1714 O O . GLU A 1 205 ? -27.840 8.288 10.577 1.00 89.06 205 GLU A O 1
ATOM 1719 N N . SER A 1 206 ? -27.768 10.190 11.763 1.00 88.44 206 SER A N 1
ATOM 1720 C CA . SER A 1 206 ? -26.651 10.790 11.019 1.00 88.44 206 SER A CA 1
ATOM 1721 C C . SER A 1 206 ? -25.374 9.939 11.024 1.00 88.44 206 SER A C 1
ATOM 1723 O O . SER A 1 206 ? -24.614 9.975 10.053 1.00 88.44 206 SER A O 1
ATOM 1725 N N . TYR A 1 207 ? -25.155 9.113 12.053 1.00 88.00 207 TYR A N 1
ATOM 1726 C CA . TYR A 1 207 ? -23.987 8.234 12.142 1.00 88.00 207 TYR A CA 1
ATOM 1727 C C . TYR A 1 207 ? -24.172 6.889 11.438 1.00 88.00 207 TYR A C 1
ATOM 1729 O O . TYR A 1 207 ? -23.180 6.186 11.223 1.00 88.00 207 TYR A O 1
ATOM 1737 N N . ARG A 1 208 ? -25.400 6.519 11.037 1.00 89.44 208 ARG A N 1
ATOM 1738 C CA . ARG A 1 208 ? -25.705 5.190 10.480 1.00 89.44 208 ARG A CA 1
ATOM 1739 C C . ARG A 1 208 ? -24.790 4.837 9.310 1.00 89.44 208 ARG A C 1
ATOM 1741 O O . ARG A 1 208 ? -24.164 3.779 9.315 1.00 89.44 208 ARG A O 1
ATOM 1748 N N . ASN A 1 209 ? -24.694 5.721 8.319 1.00 90.31 209 ASN A N 1
ATOM 1749 C CA . ASN A 1 209 ? -23.926 5.452 7.101 1.00 90.31 209 ASN A CA 1
ATOM 1750 C C . ASN A 1 209 ? -22.429 5.286 7.388 1.00 90.31 209 ASN A C 1
ATOM 1752 O O . ASN A 1 209 ? -21.783 4.418 6.804 1.00 90.31 209 ASN A O 1
ATOM 1756 N N . VAL A 1 210 ? -21.890 6.082 8.316 1.00 91.25 210 VAL A N 1
ATOM 1757 C CA . VAL A 1 210 ? -20.477 6.011 8.710 1.00 91.25 210 VAL A CA 1
ATOM 1758 C C . VAL A 1 210 ? -20.192 4.692 9.424 1.00 91.25 210 VAL A C 1
ATOM 1760 O O . VAL A 1 210 ? -19.278 3.972 9.027 1.00 91.25 210 VAL A O 1
ATOM 1763 N N . ILE A 1 211 ? -21.016 4.335 10.413 1.00 91.25 211 ILE A N 1
ATOM 1764 C CA . ILE A 1 211 ? -20.885 3.086 11.173 1.00 91.25 211 ILE A CA 1
ATOM 1765 C C . ILE A 1 211 ? -20.975 1.872 10.242 1.00 91.25 211 ILE A C 1
ATOM 1767 O O . ILE A 1 211 ? -20.111 0.999 10.286 1.00 91.25 211 ILE A O 1
ATOM 1771 N N . ILE A 1 212 ? -21.980 1.827 9.361 1.00 91.94 212 ILE A N 1
ATOM 1772 C CA . ILE A 1 212 ? -22.156 0.715 8.416 1.00 91.94 212 ILE A CA 1
ATOM 1773 C C . ILE A 1 212 ? -20.954 0.609 7.474 1.00 91.94 212 ILE A C 1
ATOM 1775 O O . ILE A 1 212 ? -20.438 -0.488 7.268 1.00 91.94 212 ILE A O 1
ATOM 1779 N N . SER A 1 213 ? -20.475 1.730 6.927 1.00 94.38 213 SER A N 1
ATOM 1780 C CA . SER A 1 213 ? -19.308 1.727 6.040 1.00 94.38 213 SER A CA 1
ATOM 1781 C C . SER A 1 213 ? -18.057 1.193 6.741 1.00 94.38 213 SER A C 1
ATOM 1783 O O . SER A 1 213 ? -17.301 0.431 6.141 1.00 94.38 213 SER A O 1
ATOM 1785 N N . GLN A 1 214 ? -17.839 1.566 8.003 1.00 94.62 214 GLN A N 1
ATOM 1786 C CA . GLN A 1 214 ? -16.691 1.108 8.785 1.00 94.62 214 GLN A CA 1
ATOM 1787 C C . GLN A 1 214 ? -16.789 -0.381 9.124 1.00 94.62 214 GLN A C 1
ATOM 1789 O O . GLN A 1 214 ? -15.814 -1.105 8.940 1.00 94.62 214 GLN A O 1
ATOM 1794 N N . ILE A 1 215 ? -17.963 -0.856 9.555 1.00 94.06 215 ILE A N 1
ATOM 1795 C CA . ILE A 1 215 ? -18.208 -2.283 9.810 1.00 94.06 215 ILE A CA 1
ATOM 1796 C C . ILE A 1 215 ? -17.965 -3.102 8.539 1.00 94.06 215 ILE A C 1
ATOM 1798 O O . ILE A 1 215 ? -17.288 -4.127 8.590 1.00 94.06 215 ILE A O 1
ATOM 1802 N N . ASN A 1 216 ? -18.473 -2.638 7.395 1.00 93.56 216 ASN A N 1
ATOM 1803 C CA . ASN A 1 216 ? -18.271 -3.315 6.116 1.00 93.56 216 ASN A CA 1
ATOM 1804 C C . ASN A 1 216 ? -16.787 -3.402 5.752 1.00 93.56 216 ASN A C 1
ATOM 1806 O O . ASN A 1 216 ? -16.336 -4.485 5.392 1.00 93.56 216 ASN A O 1
ATOM 1810 N N . GLY A 1 217 ? -16.029 -2.314 5.927 1.00 93.12 217 GLY A N 1
ATOM 1811 C CA . GLY A 1 217 ? -14.579 -2.326 5.729 1.00 93.12 217 GLY A CA 1
ATOM 1812 C C . GLY A 1 217 ? -13.883 -3.342 6.636 1.00 93.12 217 GLY A C 1
ATOM 1813 O O . GLY A 1 217 ? -13.128 -4.179 6.160 1.00 93.12 217 GLY A O 1
ATOM 1814 N N . ILE A 1 218 ? -14.200 -3.359 7.934 1.00 95.56 218 ILE A N 1
ATOM 1815 C CA . ILE A 1 218 ? -13.592 -4.314 8.876 1.00 95.56 218 ILE A CA 1
ATOM 1816 C C . ILE A 1 218 ? -13.953 -5.768 8.518 1.00 95.56 218 ILE A C 1
ATOM 1818 O O . ILE A 1 218 ? -13.117 -6.664 8.641 1.00 95.56 218 ILE A O 1
ATOM 1822 N N . ASN A 1 219 ? -15.165 -6.023 8.020 1.00 93.94 219 ASN A N 1
ATOM 1823 C CA . ASN A 1 219 ? -15.593 -7.360 7.601 1.00 93.94 219 ASN A CA 1
ATOM 1824 C C . ASN A 1 219 ? -14.816 -7.905 6.387 1.00 93.94 219 ASN A C 1
ATOM 1826 O O . ASN A 1 219 ? -14.767 -9.124 6.205 1.00 93.94 219 ASN A O 1
ATOM 1830 N N . GLU A 1 220 ? -14.128 -7.061 5.610 1.00 94.56 220 GLU A N 1
ATOM 1831 C CA . GLU A 1 220 ? -13.219 -7.500 4.536 1.00 94.56 220 GLU A CA 1
ATOM 1832 C C . GLU A 1 220 ? -12.010 -8.294 5.060 1.00 94.56 220 GLU A C 1
ATOM 1834 O O . GLU A 1 220 ? -11.328 -8.971 4.289 1.00 94.56 220 GLU A O 1
ATOM 1839 N N . ILE A 1 221 ? -11.751 -8.283 6.376 1.00 93.38 221 ILE A N 1
ATOM 1840 C CA . ILE A 1 221 ? -10.778 -9.192 7.005 1.00 93.38 221 ILE A CA 1
ATOM 1841 C C . ILE A 1 221 ? -11.119 -10.656 6.695 1.00 93.38 221 ILE A C 1
ATOM 1843 O O . ILE A 1 221 ? -10.194 -11.469 6.588 1.00 93.38 221 ILE A O 1
ATOM 1847 N N . GLY A 1 222 ? -12.410 -10.978 6.541 1.00 88.88 222 GLY A N 1
ATOM 1848 C CA . GLY A 1 222 ? -12.906 -12.328 6.278 1.00 88.88 222 GLY A CA 1
ATOM 1849 C C . GLY A 1 222 ? -12.949 -13.227 7.517 1.00 88.88 222 GLY A C 1
ATOM 1850 O O . GLY A 1 222 ? -12.991 -14.448 7.384 1.00 88.88 222 GLY A O 1
ATOM 1851 N N . ASP A 1 223 ? -12.913 -12.648 8.722 1.00 94.62 223 ASP A N 1
ATOM 1852 C CA . ASP A 1 223 ? -12.988 -13.396 9.977 1.00 94.62 223 ASP A CA 1
ATOM 1853 C C . ASP A 1 223 ? -14.443 -13.538 10.452 1.00 94.62 223 ASP A C 1
ATOM 1855 O O . ASP A 1 223 ? -15.154 -12.554 10.667 1.00 94.62 223 ASP A O 1
ATOM 1859 N N . HIS A 1 224 ? -14.888 -14.785 10.618 1.00 94.31 224 HIS A N 1
ATOM 1860 C CA . HIS A 1 224 ? -16.280 -15.093 10.946 1.00 94.31 224 HIS A CA 1
ATOM 1861 C C . HIS A 1 224 ? -16.696 -14.615 12.345 1.00 94.31 224 HIS A C 1
ATOM 1863 O O . HIS A 1 224 ? -17.839 -14.210 12.538 1.00 94.31 224 HIS A O 1
ATOM 1869 N N . GLU A 1 225 ? -15.780 -14.636 13.313 1.00 95.38 225 GLU A N 1
ATOM 1870 C CA . GLU A 1 225 ? -16.053 -14.227 14.693 1.00 95.38 225 GLU A CA 1
ATOM 1871 C C . GLU A 1 225 ? -16.249 -12.709 14.785 1.00 95.38 225 GLU A C 1
ATOM 1873 O O . GLU A 1 225 ? -17.164 -12.240 15.464 1.00 95.38 225 GLU A O 1
ATOM 1878 N N . ILE A 1 226 ? -15.438 -11.942 14.047 1.00 96.12 226 ILE A N 1
ATOM 1879 C CA . ILE A 1 226 ? -15.610 -10.488 13.902 1.00 96.12 226 ILE A CA 1
ATOM 1880 C C . ILE A 1 226 ? -16.984 -10.175 13.298 1.00 96.12 226 ILE A C 1
ATOM 1882 O O . ILE A 1 226 ? -17.736 -9.382 13.865 1.00 96.12 226 ILE A O 1
ATOM 1886 N N . PHE A 1 227 ? -17.338 -10.841 12.195 1.00 95.25 227 PHE A N 1
ATOM 1887 C CA . PHE A 1 227 ? -18.624 -10.647 11.523 1.00 95.25 227 PHE A CA 1
ATOM 1888 C C . PHE A 1 227 ? -19.821 -10.940 12.443 1.00 95.25 227 PHE A C 1
ATOM 1890 O O . PHE A 1 227 ? -20.768 -10.149 12.513 1.00 95.25 227 PHE A O 1
ATOM 1897 N N . GLN A 1 228 ? -19.780 -12.059 13.173 1.00 95.69 228 GLN A N 1
ATOM 1898 C CA . GLN A 1 228 ? -20.827 -12.424 14.131 1.00 95.69 228 GLN A CA 1
ATOM 1899 C C . GLN A 1 228 ? -20.940 -11.391 15.257 1.00 95.69 228 GLN A C 1
ATOM 1901 O O . GLN A 1 228 ? -22.033 -10.894 15.520 1.00 95.69 228 GLN A O 1
ATOM 1906 N N . THR A 1 229 ? -19.813 -11.002 15.860 1.00 95.50 229 THR A N 1
ATOM 1907 C CA . THR A 1 229 ? -19.802 -10.042 16.975 1.00 95.50 229 THR A CA 1
ATOM 1908 C C . THR A 1 229 ? -20.332 -8.674 16.539 1.00 95.50 229 THR A C 1
ATOM 1910 O O . THR A 1 229 ? -21.099 -8.048 17.267 1.00 95.50 229 THR A O 1
ATOM 1913 N N . PHE A 1 230 ? -19.996 -8.213 15.329 1.00 95.06 230 PHE A N 1
ATOM 1914 C CA . PHE A 1 230 ? -20.588 -6.991 14.781 1.00 95.06 230 PHE A CA 1
ATOM 1915 C C . PHE A 1 230 ? -22.083 -7.114 14.526 1.00 95.06 230 PHE A C 1
ATOM 1917 O O . PHE A 1 230 ? -22.804 -6.153 14.765 1.00 95.06 230 PHE A O 1
ATOM 1924 N N . SER A 1 231 ? -22.555 -8.267 14.054 1.00 92.88 231 SER A N 1
ATOM 1925 C CA . SER A 1 231 ? -23.986 -8.498 13.834 1.00 92.88 231 SER A CA 1
ATOM 1926 C C . SER A 1 231 ? -24.764 -8.431 15.151 1.00 92.88 231 SER A C 1
ATOM 1928 O O . SER A 1 231 ? -25.824 -7.808 15.215 1.00 92.88 231 SER A O 1
ATOM 1930 N N . GLU A 1 232 ? -24.210 -9.003 16.222 1.00 93.88 232 GLU A N 1
ATOM 1931 C CA . GLU A 1 232 ? -24.765 -8.901 17.574 1.00 93.88 232 GLU A CA 1
ATOM 1932 C C . GLU A 1 232 ? -24.775 -7.454 18.073 1.00 93.88 232 GLU A C 1
ATOM 1934 O O . GLU A 1 232 ? -25.821 -6.962 18.493 1.00 93.88 232 GLU A O 1
ATOM 1939 N N . ILE A 1 233 ? -23.649 -6.743 17.958 1.00 93.19 233 ILE A N 1
ATOM 1940 C CA . ILE A 1 233 ? -23.554 -5.314 18.285 1.00 93.19 233 ILE A CA 1
ATOM 1941 C C . ILE A 1 233 ? -24.597 -4.516 17.501 1.00 93.19 233 ILE A C 1
ATOM 1943 O O . ILE A 1 233 ? -25.307 -3.708 18.085 1.00 93.19 233 ILE A O 1
ATOM 1947 N N . TYR A 1 234 ? -24.723 -4.752 16.196 1.00 90.88 234 TYR A N 1
ATOM 1948 C CA . TYR A 1 234 ? -25.649 -4.030 15.330 1.00 90.88 234 TYR A CA 1
ATOM 1949 C C . TYR A 1 234 ? -27.110 -4.272 15.727 1.00 90.88 234 TYR A C 1
ATOM 1951 O O . TYR A 1 234 ? -27.908 -3.340 15.712 1.00 90.88 234 TYR A O 1
ATOM 1959 N N . SER A 1 235 ? -27.457 -5.492 16.158 1.00 91.12 235 SER A N 1
ATOM 1960 C CA . SER A 1 235 ? -28.808 -5.830 16.640 1.00 91.12 235 SER A CA 1
ATOM 1961 C C . SER A 1 235 ? -29.230 -5.058 17.899 1.00 91.12 235 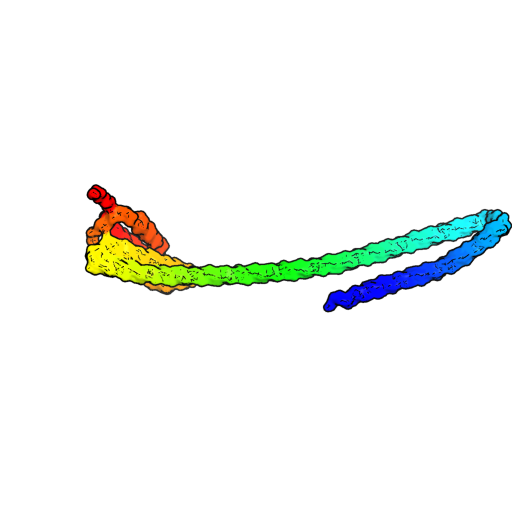SER A C 1
ATOM 1963 O O . SER A 1 235 ? -30.421 -4.947 18.190 1.00 91.12 235 SER A O 1
ATOM 1965 N N . LYS A 1 236 ? -28.255 -4.502 18.625 1.00 92.75 236 LYS A N 1
ATOM 1966 C CA . LYS A 1 236 ? -28.439 -3.703 19.841 1.00 92.75 236 LYS A CA 1
ATOM 1967 C C . LYS A 1 236 ? -28.590 -2.202 19.569 1.00 92.75 236 LYS A C 1
ATOM 1969 O O . LYS A 1 236 ? -28.870 -1.442 20.499 1.00 92.75 236 LYS A O 1
ATOM 1974 N N . LEU A 1 237 ? -28.393 -1.763 18.322 1.00 91.94 237 LEU A N 1
ATOM 1975 C CA . LEU A 1 237 ? -28.436 -0.353 17.936 1.00 91.94 237 LEU A CA 1
ATOM 1976 C C . LEU A 1 237 ? -29.831 0.022 17.439 1.00 91.94 237 LEU A C 1
ATOM 1978 O O . LEU A 1 237 ? -30.354 -0.579 16.501 1.00 91.94 237 LEU A O 1
ATOM 1982 N N . GLU A 1 238 ? -30.415 1.060 18.029 1.00 92.31 238 GLU A N 1
ATOM 1983 C CA . GLU A 1 238 ? -31.646 1.673 17.539 1.00 92.31 238 GLU A CA 1
ATOM 1984 C C . GLU A 1 238 ? -31.325 3.057 16.978 1.00 92.31 238 GLU A C 1
ATOM 1986 O O . GLU A 1 238 ? -31.025 3.993 17.714 1.00 92.31 238 GLU A O 1
ATOM 1991 N N . PHE A 1 239 ? -31.361 3.188 15.655 1.00 89.69 239 PHE A N 1
ATOM 1992 C CA . PHE A 1 239 ? -31.091 4.466 15.010 1.00 89.69 239 PHE A CA 1
ATOM 1993 C C . PHE A 1 239 ? -32.353 5.330 14.988 1.00 89.69 239 PHE A C 1
ATOM 1995 O O . PHE A 1 239 ? -33.397 4.893 14.492 1.00 89.69 239 PHE A O 1
ATOM 2002 N N . LYS A 1 240 ? -32.255 6.551 15.519 1.00 87.50 240 LYS A N 1
ATOM 2003 C CA . LYS A 1 240 ? -33.359 7.513 15.569 1.00 87.50 240 LYS A CA 1
ATOM 2004 C C . LYS A 1 240 ? -32.956 8.832 14.926 1.00 87.50 240 LYS A C 1
ATOM 2006 O O . LYS A 1 240 ? -31.876 9.367 15.173 1.00 87.50 240 LYS A O 1
ATOM 2011 N N . SER A 1 241 ? -33.848 9.377 14.107 1.00 78.81 241 SER A N 1
ATOM 2012 C CA . SER A 1 241 ? -33.779 10.767 13.665 1.00 78.81 241 SER A CA 1
ATOM 2013 C C . SER A 1 241 ? -34.093 11.674 14.854 1.00 78.81 241 SER A C 1
ATOM 2015 O O . SER A 1 241 ? -35.106 11.450 15.520 1.00 78.81 241 SER A O 1
ATOM 2017 N N . GLU A 1 242 ? -33.262 12.683 15.121 1.00 69.31 242 GLU A N 1
ATOM 2018 C CA . GLU A 1 242 ? -33.586 13.699 16.129 1.00 69.31 242 GLU A CA 1
ATOM 2019 C C . GLU A 1 242 ? -34.978 14.279 15.845 1.00 69.31 242 GLU A C 1
ATOM 2021 O O . GLU A 1 242 ? -35.274 14.710 14.726 1.00 69.31 242 GLU A O 1
ATOM 2026 N N . ILE A 1 243 ? -35.851 14.269 16.856 1.00 49.25 243 ILE A N 1
ATOM 2027 C CA . ILE A 1 243 ? -37.074 15.066 16.816 1.00 49.25 243 ILE A CA 1
ATOM 2028 C C . ILE A 1 243 ? -36.603 16.517 16.845 1.00 49.25 243 ILE A C 1
ATOM 2030 O O . ILE A 1 243 ? -36.028 16.954 17.839 1.00 49.25 243 ILE A O 1
ATOM 2034 N N . GLN A 1 244 ? -36.820 17.242 15.746 1.00 39.62 244 GLN A N 1
ATOM 2035 C CA . GLN A 1 244 ? -36.737 18.698 15.745 1.00 39.62 244 GLN A CA 1
ATOM 2036 C C . GLN A 1 244 ? -37.705 19.210 16.820 1.00 39.62 244 GLN A C 1
ATOM 2038 O O . GLN A 1 244 ? -38.920 19.084 16.656 1.00 39.62 244 GLN A O 1
ATOM 2043 N N . VAL A 1 245 ? -37.158 19.697 17.936 1.00 36.75 245 VAL A N 1
ATOM 2044 C CA . VAL A 1 245 ? -37.893 20.481 18.941 1.00 36.75 245 VAL A CA 1
ATOM 2045 C C . VAL A 1 245 ? -37.952 21.925 18.474 1.00 36.75 245 VAL A C 1
ATOM 2047 O O . VAL A 1 245 ? -36.889 22.443 18.061 1.00 36.75 245 VAL A O 1
#

Radius of gyration: 49.76 Å; chains: 1; bounding box: 94×43×128 Å